Protein AF-A0A1E7N1Q6-F1 (afdb_monomer)

Organism: Kitasatospora aureofaciens (NCBI:txid1894)

Radius of gyration: 31.59 Å; Cα contacts (8 Å, |Δi|>4): 251; chains: 1; bounding box: 63×51×92 Å

Nearest PDB structures (foldseek):
  5xxu-assembly1_Z  TM=5.213E-01  e=8.642E-01  Toxoplasma gondii
  1tnt-assembly1_A  TM=4.757E-01  e=2.063E+00  Muvirus mu
  1r22-assembly1_B  TM=3.515E-01  e=3.684E+00  Synechococcus elongatus PCC 7942 = FACHB-805

Secondary structure (DSSP, 8-state):
-B-TTPPEEEHHHHHHHTT--HHHHHHH-GGGGS-TTS--SS-TT-SS-EEEHHHHHHHHHHHHHTTS--------------BPP--TTPPP-BPTT----TT-EE-HHHHHHHS-GGGPPPHHHHHHHSS---S--SS--PPP-GGG-BTTB--EEHHHHHHHHHHS--TTTSS----S----SS----PPPHHHHHHHHHHHHHHHH-TT--HHHHHHHTT-S-HHHHHHHHHHHHHHHHHGGGS--

Foldseek 3Di:
DAAPPFDKAWLCNLCVLLVHHSVVCVVVVCVVVDDPLFDFLDDPPDPTGITGPVLSNVRSVQVVCVVPPDDDPDRDHDDNDQWDDDDPPDQIAGDPPDDGDQFGKAFLRRLQNLPPPVLRDPNVVSVVQPDDDDPDDPRHAQDFPPVPCHVVTTIDGSNSSVVRSVPDPRPVNPPPPPPPPPCPPDNPPPDDDPLLVVLLVVVVVVCVVPVPDDLVNSCVSSVHPDSVSVVVSVVVVVVVVVVVVVPDD

Structure (mmCIF, N/CA/C/O backbone):
data_AF-A0A1E7N1Q6-F1
#
_entry.id   AF-A0A1E7N1Q6-F1
#
loop_
_atom_site.group_PDB
_atom_site.id
_atom_site.type_symbol
_atom_site.label_atom_id
_atom_site.label_alt_id
_atom_site.label_comp_id
_atom_site.label_asym_id
_atom_site.label_entity_id
_atom_site.label_seq_id
_atom_site.pdbx_PDB_ins_code
_atom_site.Cartn_x
_atom_site.Cartn_y
_atom_site.Cartn_z
_atom_site.occupancy
_atom_site.B_iso_or_equiv
_atom_site.auth_seq_id
_atom_site.auth_comp_id
_atom_site.auth_asym_id
_atom_site.auth_atom_id
_atom_site.pdbx_PDB_model_num
ATOM 1 N N . MET A 1 1 ? -0.466 -3.500 8.231 1.00 72.38 1 MET A N 1
ATOM 2 C CA . MET A 1 1 ? -0.964 -4.844 7.908 1.00 72.38 1 MET A CA 1
ATOM 3 C C . MET A 1 1 ? -2.288 -4.968 8.592 1.00 72.38 1 MET A C 1
ATOM 5 O O . MET A 1 1 ? -2.357 -4.698 9.786 1.00 72.38 1 MET A O 1
ATOM 9 N N . ILE A 1 2 ? -3.320 -5.375 7.866 1.00 73.69 2 ILE A N 1
ATOM 10 C CA . ILE A 1 2 ? -4.614 -5.711 8.451 1.00 73.69 2 ILE A CA 1
ATOM 11 C C . ILE A 1 2 ? -4.608 -7.228 8.669 1.00 73.69 2 ILE A C 1
ATOM 13 O O . ILE A 1 2 ? -4.659 -7.978 7.695 1.00 73.69 2 ILE A O 1
ATOM 17 N N . PRO A 1 3 ? -4.491 -7.709 9.915 1.00 72.69 3 PRO A N 1
ATOM 18 C CA . PRO A 1 3 ? -4.354 -9.139 10.144 1.00 72.69 3 PRO A CA 1
ATOM 19 C C . PRO A 1 3 ? -5.673 -9.876 9.912 1.00 72.69 3 PRO A C 1
ATOM 21 O O . PRO A 1 3 ? -6.751 -9.300 10.104 1.00 72.69 3 PRO A O 1
ATOM 24 N N . ALA A 1 4 ? -5.577 -11.158 9.573 1.00 68.75 4 ALA A N 1
ATOM 25 C CA . ALA A 1 4 ? -6.706 -12.024 9.273 1.00 68.75 4 ALA A CA 1
ATOM 26 C C . ALA A 1 4 ? -7.814 -11.951 10.341 1.00 68.75 4 ALA A C 1
ATOM 28 O O . ALA A 1 4 ? -7.563 -11.842 11.547 1.00 68.75 4 ALA A O 1
ATOM 29 N N . GLY A 1 5 ? -9.064 -11.997 9.874 1.00 67.56 5 GLY A N 1
ATOM 30 C CA . GLY A 1 5 ? -10.253 -11.944 10.726 1.00 67.56 5 GLY A CA 1
ATOM 31 C C . GLY A 1 5 ? -10.592 -10.559 11.283 1.00 67.56 5 GLY A C 1
ATOM 32 O O . GLY A 1 5 ? -11.569 -10.442 12.014 1.00 67.56 5 GLY A O 1
ATOM 33 N N . ARG A 1 6 ? -9.834 -9.503 10.950 1.00 74.38 6 ARG A N 1
ATOM 34 C CA . ARG A 1 6 ? -10.231 -8.126 11.272 1.00 74.38 6 ARG A CA 1
ATOM 35 C C . ARG A 1 6 ? -10.914 -7.445 10.109 1.00 74.38 6 ARG A C 1
ATOM 37 O O . ARG A 1 6 ? -10.521 -7.603 8.957 1.00 74.38 6 ARG A O 1
ATOM 44 N N . ILE A 1 7 ? -11.909 -6.635 10.450 1.00 77.31 7 ILE A N 1
ATOM 45 C CA . ILE A 1 7 ? -12.633 -5.815 9.490 1.00 77.31 7 ILE A CA 1
ATOM 46 C C . ILE A 1 7 ? -12.015 -4.413 9.519 1.00 77.31 7 ILE A C 1
ATOM 48 O O . ILE A 1 7 ? -12.065 -3.756 10.562 1.00 77.31 7 ILE A O 1
ATOM 52 N N . PRO A 1 8 ? -11.421 -3.942 8.415 1.00 82.25 8 PRO A N 1
ATOM 53 C CA . PRO A 1 8 ? -10.885 -2.594 8.340 1.00 82.25 8 PRO A CA 1
ATOM 54 C C . PRO A 1 8 ? -11.999 -1.550 8.203 1.00 82.25 8 PRO A C 1
ATOM 56 O O . PRO A 1 8 ? -1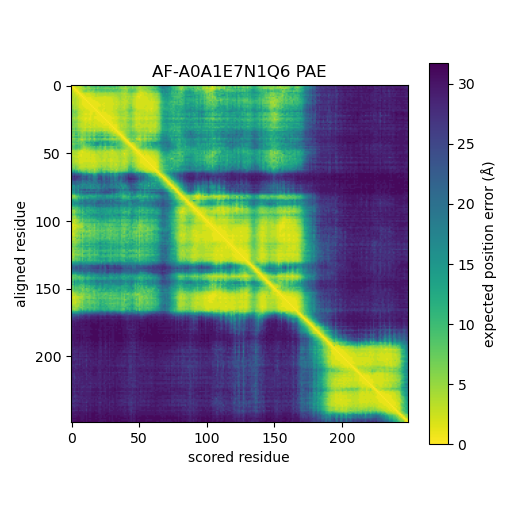3.028 -1.786 7.571 1.00 82.25 8 PRO A O 1
ATOM 59 N N . ALA A 1 9 ? -11.775 -0.368 8.770 1.00 83.19 9 ALA A N 1
ATOM 60 C CA . ALA A 1 9 ? -12.639 0.801 8.642 1.00 83.19 9 ALA A CA 1
ATOM 61 C C . ALA A 1 9 ? -11.808 2.019 8.223 1.00 83.19 9 ALA A C 1
ATOM 63 O O . ALA A 1 9 ? -10.808 2.328 8.866 1.00 83.19 9 ALA A O 1
ATOM 64 N N . ASP A 1 10 ? -12.208 2.721 7.164 1.00 84.94 10 ASP A N 1
ATOM 65 C CA . ASP A 1 10 ? -11.585 3.977 6.733 1.00 84.94 10 ASP A CA 1
ATOM 66 C C . ASP A 1 10 ? -12.193 5.204 7.445 1.00 84.94 10 ASP A C 1
ATOM 68 O O . ASP A 1 10 ? -13.118 5.091 8.252 1.00 84.94 10 ASP A O 1
ATOM 72 N N . ASP A 1 11 ? -11.702 6.408 7.124 1.00 85.56 11 ASP A N 1
ATOM 73 C CA . ASP A 1 11 ? -12.255 7.675 7.634 1.00 85.56 11 ASP A CA 1
ATOM 74 C C . ASP A 1 11 ? -13.763 7.829 7.335 1.00 85.56 11 ASP A C 1
ATOM 76 O O . ASP A 1 11 ? -14.470 8.487 8.099 1.00 85.56 11 ASP A O 1
ATOM 80 N N . LYS A 1 12 ? -14.273 7.255 6.234 1.00 84.94 12 LYS A N 1
ATOM 81 C CA . LYS A 1 12 ? -15.699 7.326 5.882 1.00 84.94 12 LYS A CA 1
ATOM 82 C C . LYS A 1 12 ? -16.523 6.450 6.820 1.00 84.94 12 LYS A C 1
ATOM 84 O O . LYS A 1 12 ? -17.472 6.941 7.427 1.00 84.94 12 LYS A O 1
ATOM 89 N N . ARG A 1 13 ? -16.134 5.187 6.984 1.00 84.88 13 ARG A N 1
ATOM 90 C CA . ARG A 1 13 ? -16.794 4.244 7.888 1.00 84.88 13 ARG A CA 1
ATOM 91 C C . ARG A 1 13 ? -16.679 4.691 9.342 1.00 84.88 13 ARG A C 1
ATOM 93 O O . ARG A 1 13 ? -17.622 4.531 10.109 1.00 84.88 13 ARG A O 1
ATOM 100 N N . ALA A 1 14 ? -15.560 5.314 9.705 1.00 85.81 14 ALA A N 1
ATOM 101 C CA . ALA A 1 14 ? -15.406 5.964 10.995 1.00 85.81 14 ALA A CA 1
ATOM 102 C C . ALA A 1 14 ? -16.391 7.124 11.163 1.00 85.81 14 ALA A C 1
ATOM 104 O O . ALA A 1 14 ? -17.125 7.151 12.145 1.00 85.81 14 ALA A O 1
ATOM 105 N N . ALA A 1 15 ? -16.473 8.041 10.196 1.00 85.31 15 ALA A N 1
ATOM 106 C CA . ALA A 1 15 ? -17.421 9.152 10.248 1.00 85.31 15 ALA A CA 1
ATOM 107 C C . ALA A 1 15 ? -18.870 8.670 10.443 1.00 85.31 15 ALA A C 1
ATOM 109 O O . ALA A 1 15 ? -19.571 9.209 11.298 1.00 85.31 15 ALA A O 1
ATOM 110 N N . GLU A 1 16 ? -19.275 7.609 9.735 1.00 87.31 16 GLU A N 1
ATOM 111 C CA . GLU A 1 16 ? -20.585 6.964 9.896 1.00 87.31 16 GLU A CA 1
ATOM 112 C C . GLU A 1 16 ? -20.823 6.474 11.333 1.00 87.31 16 GLU A C 1
ATOM 114 O O . GLU A 1 16 ? -21.880 6.747 11.899 1.00 87.31 16 GLU A O 1
ATOM 119 N N . LEU A 1 17 ? -19.840 5.815 11.960 1.00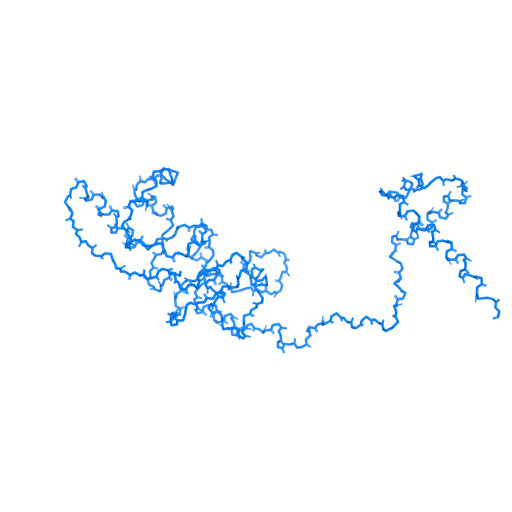 87.44 17 LEU A N 1
ATOM 120 C CA . LEU A 1 17 ? -19.957 5.342 13.347 1.00 87.44 17 LEU A CA 1
ATOM 121 C C . LEU A 1 17 ? -20.060 6.482 14.367 1.00 87.44 17 LEU A C 1
ATOM 123 O O . LEU A 1 17 ? -20.756 6.343 15.368 1.00 87.44 17 LEU A O 1
ATOM 127 N N . PHE A 1 18 ? -19.395 7.610 14.115 1.00 82.00 18 PHE A N 1
ATOM 128 C CA . PHE A 1 18 ? -19.504 8.808 14.953 1.00 82.00 18 PHE A CA 1
ATOM 129 C C . PHE A 1 18 ? -20.761 9.645 14.650 1.00 82.00 18 PHE A C 1
ATOM 131 O O . PHE A 1 18 ? -20.956 10.685 15.278 1.00 82.00 18 PHE A O 1
ATOM 138 N N . GLY A 1 19 ? -21.598 9.246 13.682 1.00 84.00 19 GLY A N 1
ATOM 139 C CA . GLY A 1 19 ? -22.755 10.036 13.249 1.00 84.00 19 GLY A CA 1
ATOM 140 C C . GLY A 1 19 ? -22.369 11.380 12.616 1.00 84.00 19 GLY A C 1
ATOM 141 O O . GLY A 1 19 ? -23.122 12.351 12.684 1.00 84.00 19 GLY A O 1
ATOM 142 N N . LEU A 1 20 ? -21.172 11.470 12.028 1.00 86.62 20 LEU A N 1
ATOM 143 C CA . LEU A 1 20 ? -20.625 12.681 11.422 1.00 86.62 20 LEU A CA 1
ATOM 144 C C . LEU A 1 20 ? -20.565 12.550 9.898 1.00 86.62 20 LEU A C 1
ATOM 146 O O . LEU A 1 20 ? -20.366 11.473 9.343 1.00 86.62 20 LEU A O 1
ATOM 150 N N . SER A 1 21 ? -20.638 13.682 9.197 1.00 87.62 21 SER A N 1
ATOM 151 C CA . SER A 1 21 ? -20.210 13.719 7.797 1.00 87.62 21 SER A CA 1
ATOM 152 C C . SER A 1 21 ? -18.691 13.537 7.706 1.00 87.62 21 SER A C 1
ATOM 154 O O . SER A 1 21 ? -17.959 13.948 8.609 1.00 87.62 21 SER A O 1
ATOM 156 N N . LEU A 1 22 ? -18.190 12.995 6.589 1.00 86.19 22 LEU A N 1
ATOM 157 C CA . LEU A 1 22 ? -16.745 12.818 6.370 1.00 86.19 22 LEU A CA 1
ATOM 158 C C . LEU A 1 22 ? -15.962 14.132 6.542 1.00 86.19 22 LEU A C 1
ATOM 160 O O . LEU A 1 22 ? -14.893 14.150 7.149 1.00 86.19 22 LEU A O 1
ATOM 164 N N . SER A 1 23 ? -16.507 15.243 6.038 1.00 85.75 23 SER A N 1
ATOM 165 C CA . SER A 1 23 ? -15.896 16.569 6.192 1.00 85.75 23 SER A CA 1
ATOM 166 C C . SER A 1 23 ? -15.799 16.967 7.668 1.00 85.75 23 SER A C 1
ATOM 168 O O . SER A 1 23 ? -14.725 17.322 8.150 1.00 85.75 23 SER A O 1
ATOM 170 N N . ARG A 1 24 ? -16.889 16.812 8.431 1.00 83.38 24 ARG A N 1
ATOM 171 C CA . ARG A 1 24 ? -16.910 17.146 9.860 1.00 83.38 24 ARG A CA 1
ATOM 172 C C . ARG A 1 24 ? -16.002 16.236 10.679 1.00 83.38 24 ARG A C 1
ATOM 174 O O . ARG A 1 24 ? -15.291 16.737 11.543 1.00 83.38 24 ARG A O 1
ATOM 181 N N . TYR A 1 25 ? -15.976 14.938 10.383 1.00 85.06 25 TYR A N 1
ATOM 182 C CA . TYR A 1 25 ? -15.040 13.992 10.989 1.00 85.06 25 TYR A CA 1
ATOM 183 C C . TYR A 1 25 ? -13.594 14.463 10.787 1.00 85.06 25 TYR A C 1
ATOM 185 O O . TYR A 1 25 ? -12.834 14.569 11.750 1.00 85.06 25 TYR A O 1
ATOM 193 N N . ARG A 1 26 ? -13.239 14.863 9.557 1.00 86.44 26 ARG A N 1
ATOM 194 C CA . ARG A 1 26 ? -11.900 15.369 9.229 1.00 86.44 26 ARG A CA 1
ATOM 195 C C . ARG A 1 26 ? -11.537 16.688 9.917 1.00 86.44 26 ARG A C 1
ATOM 197 O O . ARG A 1 26 ? -10.368 16.894 10.240 1.00 86.44 26 ARG A O 1
ATOM 204 N N . THR A 1 27 ? -12.516 17.558 10.141 1.00 87.19 27 THR A N 1
ATOM 205 C CA . THR A 1 27 ? -12.329 18.857 10.807 1.00 87.19 27 THR A CA 1
ATOM 206 C C . THR A 1 27 ? -12.240 18.730 12.326 1.00 87.19 27 THR A C 1
ATOM 208 O O . THR A 1 27 ? -11.386 19.359 12.940 1.00 87.19 27 THR A O 1
ATOM 211 N N . VAL A 1 28 ? -13.101 17.913 12.941 1.00 83.38 28 VAL A N 1
ATOM 212 C CA . VAL A 1 28 ? -13.163 17.727 14.405 1.00 83.38 28 VAL A CA 1
ATOM 213 C C . VAL A 1 28 ? -12.038 16.824 14.908 1.00 83.38 28 VAL A C 1
ATOM 215 O O . VAL A 1 28 ? -11.608 16.950 16.052 1.00 83.38 28 VAL A O 1
ATOM 218 N N . GLN A 1 29 ? -11.522 15.944 14.048 1.00 86.00 29 GLN A N 1
ATOM 219 C CA . GLN A 1 29 ? -10.369 15.091 14.336 1.00 86.00 29 GLN A CA 1
ATOM 220 C C . GLN A 1 29 ? -10.536 14.236 15.602 1.00 86.00 29 GLN A C 1
ATOM 222 O O . GLN A 1 29 ? -9.634 14.220 16.444 1.00 86.00 29 GLN A O 1
ATOM 227 N N . PRO A 1 30 ? -11.658 13.504 15.764 1.00 80.00 30 PRO A N 1
ATOM 228 C CA . PRO A 1 30 ? -11.934 12.744 16.986 1.00 80.00 30 PRO A CA 1
ATOM 229 C C . PRO A 1 30 ? -10.841 11.713 17.295 1.00 80.00 30 PRO A C 1
ATOM 231 O O . PRO A 1 30 ? -10.535 11.479 18.460 1.00 80.00 30 PRO A O 1
ATOM 234 N N . TRP A 1 31 ? -10.172 11.187 16.264 1.00 83.25 31 TRP A N 1
ATOM 235 C CA . TRP A 1 31 ? -9.049 10.259 16.402 1.00 83.25 31 TRP A CA 1
ATOM 236 C C . TRP A 1 31 ? -7.866 10.815 17.208 1.00 83.25 31 TRP A C 1
ATOM 238 O O . TRP A 1 31 ? -7.081 10.040 17.738 1.00 83.25 31 TRP A O 1
ATOM 248 N N . LYS A 1 32 ? -7.719 12.142 17.342 1.00 82.94 32 LYS A N 1
ATOM 249 C CA . LYS A 1 32 ? -6.689 12.740 18.212 1.00 82.94 32 LYS A CA 1
ATOM 250 C C . LYS A 1 32 ? -6.923 12.454 19.696 1.00 82.94 32 LYS A C 1
ATOM 252 O O . LYS A 1 32 ? -5.994 12.593 20.482 1.00 82.94 32 LYS A O 1
ATOM 257 N N . LYS A 1 33 ? -8.152 12.093 20.069 1.00 80.19 33 LYS A N 1
ATOM 258 C CA . LYS A 1 33 ? -8.543 11.731 21.435 1.00 80.19 33 LYS A CA 1
ATOM 259 C C . LYS A 1 33 ? -8.521 10.223 21.670 1.00 80.19 33 LYS A C 1
ATOM 261 O O . LYS A 1 33 ? -8.841 9.786 22.769 1.00 80.19 33 LYS A O 1
ATOM 266 N N . PHE A 1 34 ? -8.209 9.422 20.649 1.00 78.94 34 PHE A N 1
ATOM 267 C CA . PHE A 1 34 ? -8.200 7.977 20.816 1.00 78.94 34 PHE A CA 1
ATOM 268 C C . PHE A 1 34 ? -7.077 7.568 21.769 1.00 78.94 34 PHE A C 1
ATOM 270 O O . PHE A 1 34 ? -5.971 8.113 21.683 1.00 78.94 34 PHE A O 1
ATOM 277 N N . PRO A 1 35 ? -7.341 6.618 22.678 1.00 70.44 35 PRO A N 1
ATOM 278 C CA . PRO A 1 35 ? -6.306 6.091 23.539 1.00 70.44 35 PRO A CA 1
ATOM 279 C C . PRO A 1 35 ? -5.239 5.389 22.682 1.00 70.44 35 PRO A C 1
ATOM 281 O O . PRO A 1 35 ? -5.557 4.863 21.610 1.00 70.44 35 PRO A O 1
ATOM 284 N N . PRO A 1 36 ? -3.981 5.312 23.155 1.00 66.19 36 PRO A N 1
ATOM 285 C CA . PRO A 1 36 ? -2.874 4.689 22.420 1.00 66.19 36 PRO A CA 1
ATOM 286 C C . PRO A 1 36 ? -3.100 3.225 22.008 1.00 66.19 36 PRO A C 1
ATOM 288 O O . PRO A 1 36 ? -2.342 2.685 21.203 1.00 66.19 36 PRO A O 1
ATOM 291 N N . SER A 1 37 ? -4.107 2.570 22.585 1.00 63.66 37 SER A N 1
ATOM 292 C CA . SER A 1 37 ? -4.530 1.205 22.287 1.00 63.66 37 SER A CA 1
ATOM 293 C C . SER A 1 37 ? -5.374 1.079 21.011 1.00 63.66 37 SER A C 1
ATOM 295 O O . SER A 1 37 ? -5.359 0.007 20.412 1.00 63.66 37 SER A O 1
ATOM 297 N N . VAL A 1 38 ? -6.034 2.148 20.538 1.00 67.19 38 VAL A N 1
ATOM 298 C CA . VAL A 1 38 ? -6.636 2.192 19.190 1.00 67.19 38 VAL A CA 1
ATOM 299 C C . VAL A 1 38 ? -5.564 2.654 18.207 1.00 67.19 38 VAL A C 1
ATOM 301 O O . VAL A 1 38 ? -5.438 3.841 17.898 1.00 67.19 38 VAL A O 1
ATOM 304 N N . LYS A 1 39 ? -4.741 1.718 17.733 1.00 65.81 39 LYS A N 1
ATOM 305 C CA . LYS A 1 39 ? -3.719 2.016 16.721 1.00 65.81 39 LYS A CA 1
ATOM 306 C C . LYS A 1 39 ? -4.280 1.846 15.311 1.00 65.81 39 LYS A C 1
ATOM 308 O O . LYS A 1 39 ? -5.147 1.009 15.065 1.00 65.81 39 LYS A O 1
ATOM 313 N N . TYR A 1 40 ? -3.763 2.637 14.373 1.00 72.19 40 TYR A N 1
ATOM 314 C CA . TYR A 1 40 ? -4.049 2.449 12.953 1.00 72.19 40 TYR A CA 1
ATOM 315 C C . TYR A 1 40 ? -3.559 1.065 12.500 1.00 72.19 40 TYR A C 1
ATOM 317 O O . TYR A 1 40 ? -2.482 0.628 12.898 1.00 72.19 40 TYR A O 1
ATOM 325 N N . LEU A 1 41 ? -4.336 0.388 11.653 1.00 68.62 41 LEU A N 1
ATOM 326 C CA . LEU A 1 41 ? -3.959 -0.889 11.032 1.00 68.6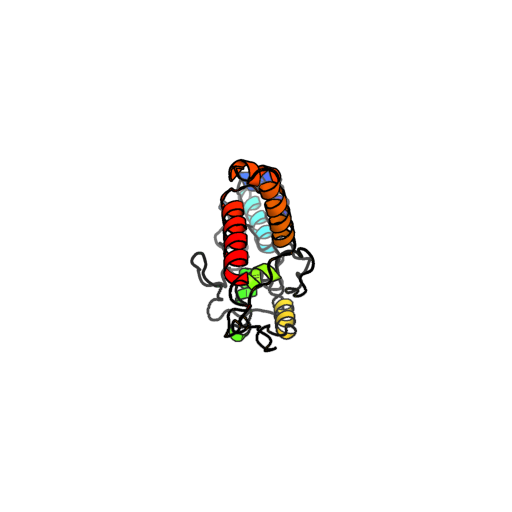2 41 LEU A CA 1
ATOM 327 C C . LEU A 1 41 ? -2.934 -0.726 9.897 1.00 68.62 41 LEU A C 1
ATOM 329 O O . LEU A 1 41 ? -2.374 -1.708 9.408 1.00 68.62 41 LEU A O 1
ATOM 333 N N . GLN A 1 42 ? -2.696 0.506 9.452 1.00 65.88 42 GLN A N 1
ATOM 334 C CA . GLN A 1 42 ? -1.718 0.830 8.419 1.00 65.88 42 GLN A CA 1
ATOM 335 C C . GLN A 1 42 ? -0.422 1.403 8.999 1.00 65.88 42 GLN A C 1
ATOM 337 O O . GLN A 1 42 ? -0.413 2.004 10.074 1.00 65.88 42 GLN A O 1
ATOM 342 N N . SER A 1 43 ? 0.658 1.258 8.225 1.00 60.12 43 SER A N 1
ATOM 343 C CA . SER A 1 43 ? 1.948 1.903 8.481 1.00 60.12 43 SER A CA 1
ATOM 344 C C . SER A 1 43 ? 1.808 3.434 8.597 1.00 60.12 43 SER A C 1
ATOM 346 O O . SER A 1 43 ? 1.010 4.024 7.861 1.00 60.12 43 SER A O 1
ATOM 348 N N . PRO A 1 44 ? 2.629 4.116 9.425 1.00 58.16 44 PRO A N 1
ATOM 349 C CA . PRO A 1 44 ? 2.655 5.581 9.511 1.00 58.16 44 PRO A CA 1
ATOM 350 C C . PRO A 1 44 ? 2.897 6.301 8.173 1.00 58.16 44 PRO A C 1
ATOM 352 O O . PRO A 1 44 ? 2.553 7.472 8.034 1.00 58.16 44 PRO A O 1
ATOM 355 N N . ALA A 1 45 ? 3.487 5.617 7.186 1.00 52.81 45 ALA A N 1
ATOM 356 C CA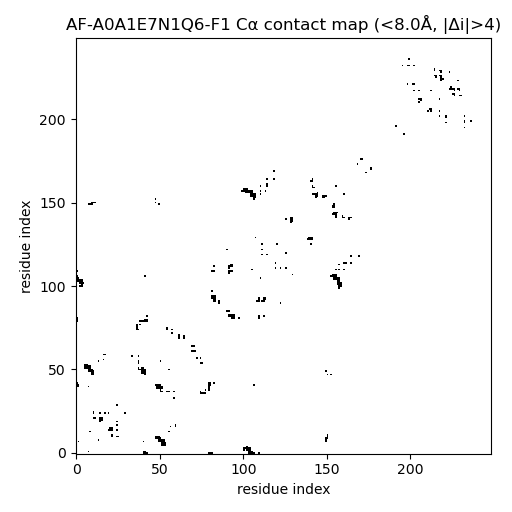 . ALA A 1 45 ? 3.742 6.156 5.850 1.00 52.81 45 ALA A CA 1
ATOM 357 C C . ALA A 1 45 ? 2.515 6.114 4.913 1.00 52.81 45 ALA A C 1
ATOM 359 O O . ALA A 1 45 ? 2.574 6.625 3.788 1.00 52.81 45 ALA A O 1
ATOM 360 N N . ALA A 1 46 ? 1.409 5.490 5.331 1.00 62.88 46 ALA A N 1
ATOM 361 C CA . ALA A 1 46 ? 0.192 5.414 4.536 1.00 62.88 46 ALA A CA 1
ATOM 362 C C . ALA A 1 46 ? -0.518 6.778 4.466 1.00 62.88 46 ALA A C 1
ATOM 364 O O . ALA A 1 46 ? -0.637 7.505 5.449 1.00 62.88 46 ALA A O 1
ATOM 365 N N . LYS A 1 47 ? -1.029 7.132 3.279 1.00 64.88 47 LYS A N 1
ATOM 366 C CA . LYS A 1 47 ? -1.780 8.387 3.057 1.00 64.88 47 LYS A CA 1
ATOM 367 C C . LYS A 1 47 ? -3.182 8.376 3.674 1.00 64.88 47 LYS A C 1
ATOM 369 O O . LYS A 1 47 ? -3.840 9.413 3.715 1.00 64.88 47 LYS A O 1
ATOM 374 N N . VAL A 1 48 ? -3.652 7.204 4.080 1.00 70.38 48 VAL A N 1
ATOM 375 C CA . VAL A 1 48 ? -5.014 6.949 4.537 1.00 70.38 48 VAL A CA 1
ATOM 376 C C . VAL A 1 48 ? -4.941 6.424 5.966 1.00 70.38 48 VAL A C 1
ATOM 378 O O . VAL A 1 48 ? -3.943 5.831 6.366 1.00 70.38 48 VAL A O 1
ATOM 381 N N . ARG A 1 49 ? -5.980 6.693 6.758 1.00 78.88 49 ARG A N 1
ATOM 382 C CA . ARG A 1 49 ? -6.143 6.104 8.086 1.00 78.88 49 ARG A CA 1
ATOM 383 C C . ARG A 1 49 ? -7.110 4.945 7.986 1.00 78.88 49 ARG A C 1
ATOM 385 O O . ARG A 1 49 ? -8.237 5.119 7.525 1.00 78.88 49 ARG A O 1
ATOM 392 N N . VAL A 1 50 ? -6.655 3.788 8.440 1.00 79.75 50 VAL A N 1
ATOM 393 C CA . VAL A 1 50 ? -7.478 2.589 8.547 1.00 79.75 50 VAL A CA 1
ATOM 394 C C . VAL A 1 50 ? -7.429 2.092 9.978 1.00 79.75 50 VAL A C 1
ATOM 396 O O . VAL A 1 50 ? -6.359 1.984 10.576 1.00 79.75 50 VAL A O 1
ATOM 399 N N . TYR A 1 51 ? -8.605 1.828 10.521 1.00 81.75 51 TYR A N 1
ATOM 400 C CA . TYR A 1 51 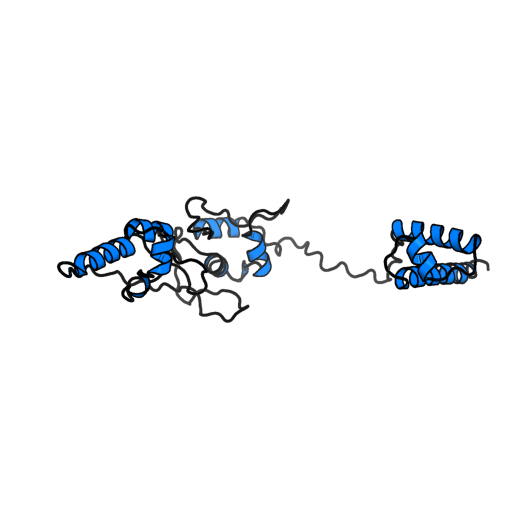? -8.853 1.387 11.883 1.00 81.75 51 TYR A CA 1
ATOM 401 C C . TYR A 1 51 ? -9.349 -0.056 11.873 1.00 81.75 51 TYR A C 1
ATOM 403 O O . TYR A 1 51 ? -9.902 -0.523 10.878 1.00 81.75 51 TYR A O 1
ATOM 411 N N . ASP A 1 52 ? -9.210 -0.747 12.998 1.00 80.81 52 ASP A N 1
ATOM 412 C CA . ASP A 1 52 ? -9.982 -1.960 13.252 1.00 80.81 52 ASP A CA 1
ATOM 413 C C . ASP A 1 52 ? -11.423 -1.564 13.594 1.00 80.81 52 ASP A C 1
ATOM 415 O O . ASP A 1 52 ? -11.650 -0.763 14.504 1.00 80.81 52 ASP A O 1
ATOM 419 N N . LEU A 1 53 ? -12.398 -2.086 12.847 1.00 81.56 53 LEU A N 1
ATOM 420 C CA . LEU A 1 53 ? -13.805 -1.727 13.004 1.00 81.56 53 LEU A CA 1
ATOM 421 C C . LEU A 1 53 ? -14.341 -2.070 14.400 1.00 81.56 53 LEU A C 1
ATOM 423 O O . LEU A 1 53 ? -15.159 -1.322 14.933 1.00 81.56 53 LEU A O 1
ATOM 427 N N . GLU A 1 54 ? -13.917 -3.186 14.992 1.00 80.31 54 GLU A N 1
ATOM 428 C CA . GLU A 1 54 ? -14.382 -3.600 16.318 1.00 80.31 54 GLU A CA 1
ATOM 429 C C . GLU A 1 54 ? -13.817 -2.678 17.395 1.00 80.31 54 GLU A C 1
ATOM 431 O O . GLU A 1 54 ? -14.567 -2.193 18.243 1.00 80.31 54 GLU A O 1
ATOM 436 N N . GLN A 1 55 ? -12.523 -2.354 17.318 1.00 78.12 55 GLN A N 1
ATOM 437 C CA . GLN A 1 55 ? -11.922 -1.385 18.237 1.00 78.12 55 GLN A CA 1
ATOM 438 C C . GLN A 1 55 ? -12.532 0.002 18.086 1.00 78.12 55 GLN A C 1
ATOM 440 O O . GLN A 1 55 ? -12.768 0.685 19.079 1.00 78.12 55 GLN A O 1
ATOM 445 N N . LEU A 1 56 ? -12.823 0.411 16.853 1.00 82.56 56 LEU A N 1
ATOM 446 C CA . LEU A 1 56 ? -13.446 1.694 16.585 1.00 82.56 56 LEU A CA 1
ATOM 447 C C . LEU A 1 56 ? -14.865 1.759 17.161 1.00 82.56 56 LEU A C 1
ATOM 449 O O . LEU A 1 56 ? -15.223 2.768 17.759 1.00 82.56 56 LEU A O 1
ATOM 453 N N . LYS A 1 57 ? -15.651 0.680 17.056 1.00 83.00 57 LYS A N 1
ATOM 454 C CA . LYS A 1 57 ? -16.970 0.579 17.704 1.00 83.00 57 LYS A CA 1
ATOM 455 C C . LYS A 1 57 ? -16.863 0.672 19.223 1.00 83.00 57 LYS A C 1
ATOM 457 O O . LYS A 1 57 ? -17.613 1.434 19.822 1.00 83.00 57 LYS A O 1
ATOM 462 N N . ILE A 1 58 ? -15.923 -0.052 19.836 1.00 80.50 58 ILE A N 1
ATOM 463 C CA . ILE A 1 58 ? -15.671 0.033 21.284 1.00 80.50 58 ILE A CA 1
ATOM 464 C C . ILE A 1 58 ? -15.284 1.463 21.669 1.00 80.50 58 ILE A C 1
ATOM 466 O O . ILE A 1 58 ? -15.794 1.990 22.648 1.00 80.50 58 ILE A O 1
ATOM 470 N N . GLN A 1 59 ? -14.441 2.127 20.877 1.00 80.94 59 GLN A N 1
ATOM 471 C CA . GLN A 1 59 ? -14.025 3.499 21.145 1.00 80.94 59 GLN A CA 1
ATOM 472 C C . G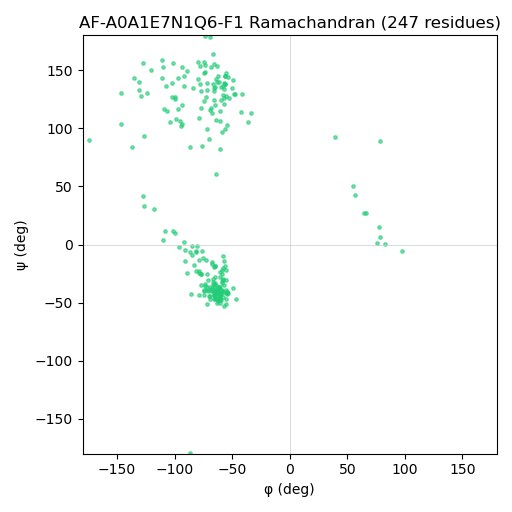LN A 1 59 ? -15.172 4.502 21.010 1.00 80.94 59 GLN A C 1
ATOM 474 O O . GLN A 1 59 ? -15.278 5.416 21.822 1.00 80.94 59 GLN A O 1
ATOM 479 N N . VAL A 1 60 ? -16.036 4.336 20.008 1.00 80.44 60 VAL A N 1
ATOM 480 C CA . VAL A 1 60 ? -17.252 5.143 19.851 1.00 80.44 60 VAL A CA 1
ATOM 481 C C . VAL A 1 60 ? -18.158 4.961 21.063 1.00 80.44 60 VAL A C 1
ATOM 483 O O . VAL A 1 60 ? -18.584 5.957 21.638 1.00 80.44 60 VAL A O 1
ATOM 486 N N . ILE A 1 61 ? -18.377 3.714 21.497 1.00 78.50 61 ILE A N 1
ATOM 487 C CA . ILE A 1 61 ? -19.133 3.410 22.717 1.00 78.50 61 ILE A CA 1
ATOM 488 C C . ILE A 1 61 ? -18.481 4.106 23.912 1.00 78.50 61 ILE A C 1
ATOM 490 O O . ILE A 1 61 ? -19.149 4.884 24.573 1.00 78.50 61 ILE A O 1
ATOM 494 N N . ASN A 1 62 ? -17.178 3.930 24.139 1.00 75.00 62 ASN A N 1
ATOM 495 C CA . ASN A 1 62 ? -16.464 4.538 25.264 1.00 75.00 62 ASN A CA 1
ATOM 496 C C . ASN A 1 62 ? -16.542 6.074 25.256 1.00 75.00 62 ASN A C 1
ATOM 498 O O . ASN A 1 62 ? -16.708 6.673 26.310 1.00 75.00 62 ASN A O 1
ATOM 502 N N . MET A 1 63 ? -16.464 6.722 24.089 1.00 72.56 63 MET A N 1
ATOM 503 C CA . MET A 1 63 ? -16.573 8.183 23.975 1.00 72.56 63 MET A CA 1
ATOM 504 C C . MET A 1 63 ? -18.005 8.693 24.163 1.00 72.56 63 MET A C 1
ATOM 506 O O . MET A 1 63 ? -18.186 9.775 24.710 1.00 72.56 63 MET A O 1
ATOM 510 N N . MET A 1 64 ? -19.016 7.931 23.737 1.00 68.94 64 MET A N 1
ATOM 511 C CA . MET A 1 64 ? -20.425 8.225 24.034 1.00 68.94 64 MET A CA 1
ATOM 512 C C . MET A 1 64 ? -20.748 7.978 25.515 1.00 68.94 64 MET A C 1
ATOM 514 O O . MET A 1 64 ? -21.579 8.657 26.105 1.00 68.94 64 MET A O 1
ATOM 518 N N . VAL A 1 65 ? -20.049 7.027 26.127 1.00 62.62 65 VAL A N 1
ATOM 519 C CA . VAL A 1 65 ? -20.153 6.640 27.534 1.00 62.62 65 VAL A CA 1
ATOM 520 C C . VAL A 1 65 ? -19.322 7.553 28.453 1.00 62.62 65 VAL A C 1
ATOM 522 O O . VAL A 1 65 ? -19.606 7.649 29.639 1.00 62.62 65 VAL A O 1
ATOM 525 N N . GLU A 1 66 ? -18.351 8.324 27.962 1.00 52.59 66 GLU A N 1
ATOM 526 C CA . GLU A 1 66 ? -17.751 9.411 28.756 1.00 52.59 66 GLU A CA 1
ATOM 527 C C . GLU A 1 66 ? -18.742 10.564 29.035 1.00 52.59 66 GLU A C 1
ATOM 529 O O . GLU A 1 66 ? -18.539 11.299 30.001 1.00 52.59 66 GLU A O 1
ATOM 534 N N . GLU A 1 67 ? -19.862 10.664 28.301 1.00 50.69 67 GLU A N 1
ATOM 535 C CA . GLU A 1 67 ? -21.027 11.481 28.701 1.00 50.69 67 GLU A CA 1
ATOM 536 C C . GLU A 1 67 ? -21.942 10.767 29.730 1.00 50.69 67 GLU A C 1
ATOM 538 O O . GLU A 1 67 ? -22.840 11.387 30.297 1.00 50.69 67 GLU A O 1
ATOM 543 N N . GLY A 1 68 ? -21.681 9.494 30.058 1.00 43.41 68 GLY A N 1
ATOM 544 C CA . GLY A 1 68 ? -22.409 8.711 31.060 1.00 43.41 68 GLY A CA 1
ATOM 545 C C . GLY A 1 68 ? -21.812 7.316 31.324 1.00 43.41 68 GLY A C 1
ATOM 546 O O . GLY A 1 68 ? -22.234 6.345 30.709 1.00 43.41 68 GLY A O 1
ATOM 547 N N . ALA A 1 69 ? -20.890 7.230 32.295 1.00 40.66 69 ALA A N 1
ATOM 548 C CA . ALA A 1 69 ? -20.365 6.021 32.967 1.00 40.66 69 ALA A CA 1
ATOM 549 C C . ALA A 1 69 ? -19.305 5.133 32.265 1.00 40.66 69 ALA A C 1
ATOM 551 O O . ALA A 1 69 ? -19.619 4.082 31.726 1.00 40.66 69 ALA A O 1
ATOM 552 N N . LYS A 1 70 ? -18.013 5.453 32.459 1.00 40.09 70 LYS A N 1
ATOM 553 C CA . LYS A 1 70 ? -16.829 4.622 32.128 1.00 40.09 70 LYS A CA 1
ATOM 554 C C . LYS A 1 70 ? -17.041 3.108 32.349 1.00 40.09 70 LYS A C 1
ATOM 556 O O . LYS A 1 70 ? -16.977 2.631 33.480 1.00 40.09 70 LYS A O 1
ATOM 561 N N . GLN A 1 71 ? -17.199 2.350 31.266 1.00 42.31 71 GLN A N 1
ATOM 562 C CA . GLN A 1 71 ? -16.976 0.903 31.249 1.00 42.31 71 GLN A CA 1
ATOM 563 C C . GLN A 1 71 ? -15.678 0.622 30.491 1.00 42.31 71 GLN A C 1
ATOM 565 O O . GLN A 1 71 ? -15.560 0.893 29.299 1.00 42.31 71 GLN A O 1
ATOM 570 N N . GLU A 1 72 ? -14.681 0.102 31.206 1.00 41.44 72 GLU A N 1
ATOM 571 C CA . GLU A 1 72 ? -13.387 -0.284 30.648 1.00 41.44 72 GLU A CA 1
ATOM 572 C C . GLU A 1 72 ? -13.523 -1.609 29.889 1.00 41.44 72 GLU A C 1
ATOM 574 O O . GLU A 1 72 ? -13.262 -2.684 30.421 1.00 41.44 72 GLU A O 1
ATOM 579 N N . ASN A 1 73 ? -13.940 -1.543 28.624 1.00 46.44 73 ASN A N 1
ATOM 580 C CA . ASN A 1 73 ? -13.701 -2.649 27.701 1.00 46.44 73 ASN A CA 1
ATOM 581 C C . ASN A 1 73 ? -12.230 -2.601 27.249 1.00 46.44 73 ASN A C 1
ATOM 583 O O . ASN A 1 73 ? -11.824 -1.610 26.629 1.00 46.44 73 ASN A O 1
ATOM 587 N N . PRO A 1 74 ? -11.409 -3.630 27.538 1.00 39.62 74 PRO A N 1
ATOM 588 C CA . PRO A 1 74 ? -9.994 -3.606 27.205 1.00 39.62 74 PRO A CA 1
ATOM 589 C C . PRO A 1 74 ? -9.800 -3.661 25.687 1.00 39.62 74 PRO A C 1
ATOM 591 O O . PRO A 1 74 ? -10.153 -4.628 25.011 1.00 39.62 74 PRO A O 1
ATOM 594 N N . LEU A 1 75 ? -9.203 -2.602 25.147 1.00 45.78 75 LEU A N 1
ATOM 595 C CA . LEU A 1 75 ? -8.739 -2.544 23.768 1.00 45.78 75 LEU A CA 1
ATOM 596 C C . LEU A 1 75 ? -7.540 -3.489 23.615 1.00 45.78 75 LEU A C 1
ATOM 598 O O . LEU A 1 75 ? -6.501 -3.293 24.245 1.00 45.78 75 LEU A O 1
ATOM 602 N N . LEU A 1 76 ? -7.695 -4.534 22.799 1.00 40.12 76 LEU A N 1
ATOM 603 C CA . LEU A 1 76 ? -6.643 -5.525 22.555 1.00 40.12 76 LEU A CA 1
ATOM 604 C C . LEU A 1 76 ? -5.368 -4.853 21.994 1.00 40.12 76 LEU A C 1
ATOM 606 O O . LEU A 1 76 ? -5.457 -4.132 20.997 1.00 40.12 76 LEU A O 1
ATOM 610 N N . PRO A 1 77 ? -4.176 -5.088 22.569 1.00 36.47 77 PRO A N 1
ATOM 611 C CA . PRO A 1 77 ? -2.937 -4.538 22.034 1.00 36.47 77 PRO A CA 1
ATOM 612 C C . PRO A 1 77 ? -2.551 -5.239 20.724 1.00 36.47 77 PRO A C 1
ATOM 614 O O . PRO A 1 77 ? -2.530 -6.466 20.637 1.00 36.47 77 PRO A O 1
ATOM 617 N N . ARG A 1 78 ? -2.203 -4.453 19.699 1.00 44.22 78 ARG A N 1
ATOM 618 C CA . ARG A 1 78 ? -1.503 -4.932 18.499 1.00 44.22 78 ARG A CA 1
ATOM 619 C C . ARG A 1 78 ? -0.311 -4.043 18.195 1.00 44.22 78 ARG A C 1
ATOM 621 O O . ARG A 1 78 ? -0.406 -2.819 18.304 1.00 44.22 78 ARG A O 1
ATOM 628 N N . ASP A 1 79 ? 0.791 -4.671 17.797 1.00 50.09 79 ASP A N 1
ATOM 629 C CA . ASP A 1 79 ? 1.920 -3.980 17.186 1.00 50.09 79 ASP A CA 1
ATOM 630 C C . ASP A 1 79 ? 1.584 -3.696 15.714 1.00 50.09 79 ASP A C 1
ATOM 632 O O . ASP A 1 79 ? 1.491 -4.624 14.913 1.00 50.09 79 ASP A O 1
ATOM 636 N N . PRO A 1 80 ? 1.342 -2.428 15.345 1.00 53.62 80 PRO A N 1
ATOM 637 C CA . PRO A 1 80 ? 0.775 -2.054 14.049 1.00 53.62 80 PRO A CA 1
ATOM 638 C C . PRO A 1 80 ? 1.834 -1.936 12.948 1.00 53.62 80 PRO A C 1
ATOM 640 O O . PRO A 1 80 ? 1.515 -1.619 11.807 1.00 53.62 80 PRO A O 1
ATOM 643 N N . GLU A 1 81 ? 3.106 -2.148 13.276 1.00 61.94 81 GLU A N 1
ATOM 644 C CA . GLU A 1 81 ? 4.208 -1.831 12.385 1.00 61.94 81 GLU A CA 1
ATOM 645 C C . GLU A 1 81 ? 5.084 -3.064 12.210 1.00 61.94 81 GLU A C 1
ATOM 647 O O . GLU A 1 81 ? 5.981 -3.333 13.007 1.00 61.94 81 GLU A O 1
ATOM 652 N N . ILE A 1 82 ? 4.787 -3.830 11.164 1.00 67.50 82 ILE A N 1
ATOM 653 C CA . ILE A 1 82 ? 5.570 -5.007 10.773 1.00 67.50 82 ILE A CA 1
ATOM 654 C C . ILE A 1 82 ? 6.767 -4.645 9.893 1.00 67.50 82 ILE A C 1
ATOM 656 O O . ILE A 1 82 ? 7.600 -5.502 9.627 1.00 67.50 82 ILE A O 1
ATOM 660 N N . LEU A 1 83 ? 6.863 -3.395 9.434 1.00 66.56 83 LEU A N 1
ATOM 661 C CA . LEU A 1 83 ? 7.975 -2.899 8.628 1.00 66.56 83 LEU A CA 1
ATOM 662 C C . LEU A 1 83 ? 9.063 -2.296 9.514 1.00 66.56 83 LEU A C 1
ATOM 664 O O . LEU A 1 83 ? 8.774 -1.660 10.526 1.00 66.56 83 LEU A O 1
ATOM 668 N N . LEU A 1 84 ? 10.321 -2.456 9.114 1.00 71.12 84 LEU A N 1
ATOM 669 C CA . LEU A 1 84 ? 11.413 -1.678 9.690 1.00 71.12 84 LEU A CA 1
ATOM 670 C C . LEU A 1 84 ? 11.222 -0.184 9.356 1.00 71.12 84 LEU A C 1
ATOM 672 O O . LEU A 1 84 ? 10.773 0.128 8.244 1.00 71.12 84 LEU A O 1
ATOM 676 N N . PRO A 1 85 ? 11.554 0.736 10.285 1.00 59.66 85 PRO A N 1
ATOM 677 C CA . PRO A 1 85 ? 11.521 2.169 10.014 1.00 59.66 85 PRO A CA 1
ATOM 678 C C . PRO A 1 85 ? 12.467 2.488 8.851 1.00 59.66 85 PRO A C 1
ATOM 680 O O . PRO A 1 85 ? 13.645 2.143 8.895 1.00 59.66 85 PRO A O 1
ATOM 683 N N . GLN A 1 86 ? 11.938 3.122 7.804 1.00 61.81 86 GLN A N 1
ATOM 684 C CA . GLN A 1 86 ? 12.653 3.379 6.550 1.00 61.81 86 GLN A CA 1
ATOM 685 C C . GLN A 1 86 ? 12.947 4.863 6.364 1.00 61.81 86 GLN A C 1
ATOM 687 O O . GLN A 1 86 ? 12.103 5.717 6.654 1.00 61.81 86 GLN A O 1
ATOM 692 N N . LYS A 1 87 ? 14.118 5.175 5.800 1.00 58.28 87 LYS A N 1
ATOM 693 C CA . LYS A 1 87 ? 14.381 6.498 5.221 1.00 58.28 87 LYS A CA 1
ATOM 694 C C . LYS A 1 87 ? 13.753 6.599 3.830 1.00 58.28 87 LYS A C 1
ATOM 696 O O . LYS A 1 87 ? 13.507 5.602 3.151 1.00 58.28 87 LYS A O 1
ATOM 701 N N . ALA A 1 88 ? 13.490 7.826 3.384 1.00 53.41 88 ALA A N 1
ATOM 702 C CA . ALA A 1 88 ? 12.928 8.071 2.059 1.00 53.41 88 ALA A CA 1
ATOM 703 C C . ALA A 1 88 ? 13.828 7.472 0.959 1.00 53.41 88 ALA A C 1
ATOM 705 O O . ALA A 1 88 ? 14.989 7.852 0.835 1.00 53.41 88 ALA A O 1
ATOM 706 N N . GLY A 1 89 ? 13.276 6.555 0.158 1.00 57.53 89 GLY A N 1
ATOM 707 C CA . GLY A 1 89 ? 13.980 5.892 -0.947 1.00 57.53 89 GLY A CA 1
ATOM 708 C C . GLY A 1 89 ? 14.556 4.510 -0.623 1.00 57.53 89 GLY A C 1
ATOM 709 O O . GLY A 1 89 ? 15.039 3.845 -1.537 1.00 57.53 89 GLY A O 1
ATOM 710 N N . GLU A 1 90 ? 14.481 4.054 0.628 1.00 71.56 90 GLU A N 1
ATOM 711 C CA . GLU A 1 90 ? 14.911 2.705 1.004 1.00 71.56 90 GLU A CA 1
ATOM 712 C C . GLU A 1 90 ? 13.881 1.636 0.620 1.00 71.56 90 GLU A C 1
ATOM 714 O O . GLU A 1 90 ? 12.682 1.890 0.480 1.00 71.56 90 GLU A O 1
ATOM 719 N N . VAL A 1 91 ? 14.386 0.420 0.413 1.00 74.38 91 VAL A N 1
ATOM 720 C CA . VAL A 1 91 ? 13.584 -0.742 0.038 1.00 74.38 91 VAL A CA 1
ATOM 721 C C . VAL A 1 91 ? 12.842 -1.271 1.271 1.00 74.38 91 VAL A C 1
ATOM 723 O O . VAL A 1 91 ? 13.483 -1.495 2.300 1.00 74.38 91 VAL A O 1
ATOM 726 N N . PRO A 1 92 ? 11.527 -1.536 1.184 1.00 80.12 92 PRO A N 1
ATOM 727 C CA . PRO A 1 92 ? 10.774 -2.018 2.329 1.00 80.12 92 PRO A CA 1
ATOM 728 C C . PRO A 1 92 ? 11.201 -3.396 2.822 1.00 80.12 92 PRO A C 1
ATOM 730 O O . PRO A 1 92 ? 11.361 -4.323 2.028 1.00 80.12 92 PRO A O 1
ATOM 733 N N . GLN A 1 93 ? 11.332 -3.537 4.144 1.00 79.69 93 GLN A N 1
ATOM 734 C CA . GLN A 1 93 ? 11.690 -4.791 4.808 1.00 79.69 93 GLN A CA 1
ATOM 735 C C . GLN A 1 93 ? 10.803 -5.055 6.027 1.00 79.69 93 GLN A C 1
ATOM 737 O O . GLN A 1 93 ? 10.454 -4.130 6.762 1.00 79.69 93 GLN A O 1
ATOM 742 N N . LEU A 1 94 ? 10.464 -6.328 6.243 1.00 80.06 94 LEU A N 1
ATOM 743 C CA . LEU A 1 94 ? 9.757 -6.786 7.436 1.00 80.06 94 LEU A CA 1
ATOM 744 C C . LEU A 1 94 ? 10.695 -6.800 8.649 1.00 80.06 94 LEU A C 1
ATOM 746 O O . LEU A 1 94 ? 11.889 -7.071 8.523 1.00 80.06 94 LEU A O 1
ATOM 750 N N . LYS A 1 95 ? 10.143 -6.549 9.837 1.00 79.62 95 LYS A N 1
ATOM 751 C CA . LYS A 1 95 ? 10.840 -6.752 11.107 1.00 79.62 95 LYS A CA 1
ATOM 752 C C . LYS A 1 95 ? 11.184 -8.242 11.279 1.00 79.62 95 LYS A C 1
ATOM 754 O O . LYS A 1 95 ? 10.391 -9.102 10.883 1.00 79.62 95 LYS A O 1
ATOM 759 N N . PRO A 1 96 ? 12.329 -8.571 11.901 1.00 75.19 96 PRO A N 1
ATOM 760 C CA . PRO A 1 96 ? 12.651 -9.950 12.252 1.00 75.19 96 PRO A CA 1
ATOM 761 C C . PRO A 1 96 ? 11.548 -10.574 13.121 1.00 75.19 96 PRO A C 1
ATOM 763 O O . PRO A 1 96 ? 11.037 -9.923 14.030 1.00 75.19 96 PRO A O 1
ATOM 766 N N . GLY A 1 97 ? 11.187 -11.831 12.851 1.00 73.38 97 GLY A N 1
ATOM 767 C CA . GLY A 1 97 ? 10.195 -12.579 13.639 1.00 73.38 97 GLY A CA 1
ATOM 768 C C . GLY A 1 97 ? 8.725 -12.326 13.281 1.00 73.38 97 GLY A C 1
ATOM 769 O O . GLY A 1 97 ? 7.846 -12.944 13.881 1.00 73.38 97 GLY A O 1
ATOM 770 N N . VAL A 1 98 ? 8.428 -11.468 12.297 1.00 77.25 98 VAL A N 1
ATOM 771 C CA . VAL A 1 98 ? 7.058 -11.307 11.783 1.00 77.25 98 VAL A CA 1
ATOM 772 C C . VAL A 1 98 ? 6.607 -12.601 11.107 1.00 77.25 98 VAL A C 1
ATOM 774 O O . VAL A 1 98 ? 7.247 -13.080 10.174 1.00 77.25 98 VAL A O 1
ATOM 777 N N . THR A 1 99 ? 5.481 -13.146 11.565 1.00 78.31 99 THR A N 1
ATOM 778 C CA . THR A 1 99 ? 4.824 -14.304 10.947 1.00 78.31 99 THR A CA 1
ATOM 779 C C . THR A 1 99 ? 3.535 -13.837 10.282 1.00 78.31 99 THR A C 1
ATOM 781 O O . THR A 1 99 ? 2.639 -13.354 10.972 1.00 78.31 99 THR A O 1
ATOM 784 N N . LEU A 1 100 ? 3.458 -13.964 8.955 1.00 82.75 100 LEU A N 1
ATOM 785 C CA . LEU A 1 100 ? 2.279 -13.610 8.161 1.00 82.75 100 LEU A CA 1
ATOM 786 C C . LEU A 1 100 ? 1.363 -14.825 7.990 1.00 82.75 100 LEU A C 1
ATOM 788 O O . LEU A 1 100 ? 1.829 -15.929 7.705 1.00 82.75 100 LEU A O 1
ATOM 792 N N . GLN A 1 101 ? 0.061 -14.615 8.145 1.00 83.06 101 GLN A N 1
ATOM 793 C CA . GLN A 1 101 ? -0.978 -15.606 7.883 1.00 83.06 101 GLN A CA 1
ATOM 794 C C . GLN A 1 101 ? -1.520 -15.459 6.461 1.00 83.06 101 GLN A C 1
ATOM 796 O O . GLN A 1 101 ? -1.538 -14.368 5.901 1.00 83.06 101 GLN A O 1
ATOM 801 N N . GLU A 1 102 ? -2.027 -16.552 5.885 1.00 82.75 102 GLU A N 1
ATOM 802 C CA . GLU A 1 102 ? -2.548 -16.595 4.506 1.00 82.75 102 GLU A CA 1
ATOM 803 C C . GLU A 1 102 ? -3.544 -15.472 4.179 1.00 82.75 102 GLU A C 1
ATOM 805 O O . GLU A 1 102 ? -3.537 -14.927 3.075 1.00 82.75 102 GLU A O 1
ATOM 810 N N . ASN A 1 103 ? -4.384 -15.114 5.150 1.00 81.38 103 ASN A N 1
ATOM 811 C CA . ASN A 1 103 ? -5.458 -14.141 4.989 1.00 81.38 103 ASN A CA 1
ATOM 812 C C . ASN A 1 103 ? -5.110 -12.743 5.517 1.00 81.38 103 ASN A C 1
ATOM 814 O O . ASN A 1 103 ? -6.007 -11.903 5.598 1.00 81.38 103 ASN A O 1
ATOM 818 N N . ASP A 1 104 ? -3.850 -12.489 5.874 1.00 82.69 104 ASP A N 1
ATOM 819 C CA . ASP A 1 104 ? -3.401 -11.141 6.214 1.00 82.69 104 ASP A CA 1
ATOM 820 C C . ASP A 1 104 ? -3.463 -10.251 4.974 1.00 82.69 104 ASP A C 1
ATOM 822 O O . ASP A 1 104 ? -2.992 -10.622 3.899 1.00 82.69 104 ASP A O 1
ATOM 826 N N . LEU A 1 105 ? -4.045 -9.066 5.134 1.00 81.75 105 LEU A N 1
ATOM 827 C CA . LEU A 1 105 ? -4.138 -8.044 4.103 1.00 81.75 105 LEU A CA 1
ATOM 828 C C . LEU A 1 105 ? -2.957 -7.083 4.244 1.00 81.75 105 LEU A C 1
ATOM 830 O O . LEU A 1 105 ? -2.772 -6.416 5.269 1.00 81.75 105 LEU A O 1
ATOM 834 N N . LEU A 1 106 ? -2.161 -7.016 3.186 1.00 82.75 106 LEU A N 1
ATOM 835 C CA . LEU A 1 106 ? -0.914 -6.270 3.119 1.00 82.75 106 LEU A CA 1
ATOM 836 C C . LEU A 1 106 ? -1.096 -5.036 2.241 1.00 82.75 106 LEU A C 1
ATOM 838 O O . LEU A 1 106 ? -1.688 -5.119 1.162 1.00 82.75 106 LEU A O 1
ATOM 842 N N . ASP A 1 107 ? -0.574 -3.895 2.691 1.00 82.62 107 ASP A N 1
ATOM 843 C CA . ASP A 1 107 ? -0.472 -2.714 1.834 1.00 82.62 107 ASP A CA 1
ATOM 844 C C . ASP A 1 107 ? 0.646 -2.871 0.783 1.00 82.62 107 ASP A C 1
ATOM 846 O O . ASP A 1 107 ? 1.363 -3.870 0.736 1.00 82.62 107 ASP A O 1
ATOM 850 N N . ARG A 1 108 ? 0.837 -1.864 -0.077 1.00 83.50 108 ARG A N 1
ATOM 851 C CA . ARG A 1 108 ? 1.840 -1.920 -1.156 1.00 83.50 108 ARG A CA 1
ATOM 852 C C . ARG A 1 108 ? 3.284 -2.139 -0.689 1.00 83.50 108 ARG A C 1
ATOM 854 O O . ARG A 1 108 ? 4.087 -2.664 -1.456 1.00 83.50 108 ARG A O 1
ATOM 861 N N . TYR A 1 109 ? 3.647 -1.651 0.494 1.00 83.56 109 TYR A N 1
ATOM 862 C CA . TYR A 1 109 ? 5.002 -1.741 1.035 1.00 83.56 109 TYR A CA 1
ATOM 863 C C . TYR A 1 109 ? 5.187 -3.078 1.747 1.00 83.56 109 TYR A C 1
ATOM 865 O O . TYR A 1 109 ? 6.198 -3.751 1.560 1.00 83.56 109 TYR A O 1
ATOM 873 N N . GLU A 1 110 ? 4.178 -3.483 2.512 1.00 85.25 110 GLU A N 1
ATOM 874 C CA . GLU A 1 110 ? 4.127 -4.756 3.225 1.00 85.25 110 GLU A CA 1
ATOM 875 C C . GLU A 1 110 ? 4.094 -5.938 2.265 1.00 85.25 110 GLU A C 1
ATOM 877 O O . GLU A 1 110 ? 4.847 -6.889 2.449 1.00 85.25 110 GLU A O 1
ATOM 882 N N . ALA A 1 111 ? 3.300 -5.850 1.197 1.00 87.44 111 ALA A N 1
ATOM 883 C CA . ALA A 1 111 ? 3.228 -6.873 0.164 1.00 87.44 111 ALA A CA 1
ATOM 884 C C . ALA A 1 111 ? 4.590 -7.072 -0.513 1.00 87.44 111 ALA A C 1
ATOM 886 O O . ALA A 1 111 ? 5.048 -8.196 -0.676 1.00 87.44 111 ALA A O 1
ATOM 887 N N . TYR A 1 112 ? 5.306 -5.995 -0.833 1.00 89.00 112 TYR A N 1
ATOM 888 C CA . TYR A 1 112 ? 6.657 -6.125 -1.373 1.00 89.00 112 TYR A CA 1
ATOM 889 C C . TYR A 1 112 ? 7.630 -6.771 -0.383 1.00 89.00 112 TYR A C 1
ATOM 891 O O . TYR A 1 112 ? 8.381 -7.677 -0.745 1.00 89.00 112 TYR A O 1
ATOM 899 N N . ALA A 1 113 ? 7.610 -6.312 0.870 1.00 87.19 113 ALA A N 1
ATOM 900 C CA . ALA A 1 113 ? 8.487 -6.826 1.912 1.00 87.19 113 ALA A CA 1
ATOM 901 C C . ALA A 1 113 ? 8.193 -8.303 2.244 1.00 87.19 113 ALA A C 1
ATOM 903 O O . ALA A 1 113 ? 9.103 -9.034 2.634 1.00 87.19 113 ALA A O 1
ATOM 904 N N . ALA A 1 114 ? 6.953 -8.753 2.049 1.00 88.88 114 ALA A N 1
ATOM 905 C CA . ALA A 1 114 ? 6.529 -10.133 2.255 1.00 88.88 114 ALA A CA 1
ATOM 906 C C . ALA A 1 114 ? 7.052 -11.108 1.189 1.00 88.88 114 ALA A C 1
ATOM 908 O O . ALA A 1 114 ? 7.203 -12.292 1.481 1.00 88.88 114 ALA A O 1
ATOM 909 N N . ILE A 1 115 ? 7.365 -10.643 -0.026 1.00 88.31 115 ILE A N 1
ATOM 910 C CA . ILE A 1 115 ? 7.985 -11.490 -1.058 1.00 88.31 115 ILE A CA 1
ATOM 911 C C . ILE A 1 115 ? 9.394 -11.898 -0.583 1.00 88.31 115 ILE A C 1
ATOM 913 O O . ILE A 1 115 ? 10.133 -11.028 -0.112 1.00 88.31 115 ILE A O 1
ATOM 917 N N . PRO A 1 116 ? 9.814 -13.173 -0.706 1.00 87.25 116 PRO A N 1
ATOM 918 C CA . PRO A 1 116 ? 11.178 -13.588 -0.377 1.00 87.25 116 PRO A CA 1
ATOM 919 C C . PRO A 1 116 ? 12.220 -12.785 -1.156 1.00 87.25 116 PRO A C 1
ATOM 921 O O . PRO A 1 116 ? 12.057 -12.573 -2.352 1.00 87.25 116 PRO A O 1
ATOM 924 N N . GLU A 1 117 ? 13.314 -12.370 -0.513 1.00 84.06 117 GLU A N 1
ATOM 925 C CA . GLU A 1 117 ? 14.301 -11.457 -1.116 1.00 84.06 117 GLU A CA 1
ATOM 926 C C . GLU A 1 117 ? 14.848 -11.944 -2.466 1.00 84.06 117 GLU A C 1
ATOM 928 O O . GLU A 1 117 ? 14.919 -11.165 -3.413 1.00 84.06 117 GLU A O 1
ATOM 933 N N . LYS A 1 118 ? 15.122 -13.250 -2.584 1.00 82.12 118 LYS A N 1
ATOM 934 C CA . LYS A 1 118 ? 15.557 -13.909 -3.828 1.00 82.12 118 LYS A CA 1
ATOM 935 C C . LYS A 1 118 ? 14.562 -13.776 -4.993 1.00 82.12 118 LYS A C 1
ATOM 937 O O . LYS A 1 118 ? 14.961 -13.837 -6.150 1.00 82.12 118 LYS A O 1
ATOM 942 N N . ASP A 1 119 ? 13.283 -13.586 -4.675 1.00 84.12 119 ASP A N 1
ATOM 943 C CA . ASP A 1 119 ? 12.172 -13.504 -5.619 1.00 84.12 119 ASP A CA 1
ATOM 944 C C . ASP A 1 119 ? 11.609 -12.075 -5.696 1.00 84.12 119 ASP A C 1
ATOM 946 O O . ASP A 1 119 ? 10.611 -11.838 -6.380 1.00 84.12 119 ASP A O 1
ATOM 950 N N . ARG A 1 120 ? 12.200 -11.087 -5.011 1.00 85.25 120 ARG A N 1
ATOM 951 C CA . ARG A 1 120 ? 11.704 -9.708 -5.065 1.00 85.25 120 ARG A CA 1
ATOM 952 C C . ARG A 1 120 ? 12.034 -9.084 -6.424 1.00 85.25 120 ARG A C 1
ATOM 954 O O . ARG A 1 120 ? 13.196 -9.067 -6.826 1.00 85.25 120 ARG A O 1
ATOM 961 N N . PRO A 1 121 ? 11.044 -8.530 -7.147 1.00 84.25 121 PRO A N 1
ATOM 962 C CA . PRO A 1 121 ? 11.344 -7.658 -8.275 1.00 84.25 121 PRO A CA 1
ATOM 963 C C . PRO A 1 121 ? 12.006 -6.373 -7.760 1.00 84.25 121 PRO A C 1
ATOM 965 O O . PRO A 1 121 ? 11.894 -6.037 -6.585 1.00 84.25 121 PRO A O 1
ATOM 968 N N . ALA A 1 122 ? 12.640 -5.596 -8.640 1.00 84.88 122 ALA A N 1
ATOM 969 C CA . ALA A 1 122 ? 13.074 -4.252 -8.266 1.00 84.88 122 ALA A CA 1
ATOM 970 C C . ALA A 1 122 ? 11.880 -3.412 -7.768 1.00 84.88 122 ALA A C 1
ATOM 972 O O . ALA A 1 122 ? 10.776 -3.517 -8.309 1.00 84.88 122 ALA A O 1
ATOM 973 N N . TRP A 1 123 ? 12.101 -2.538 -6.781 1.00 83.50 123 TRP A N 1
ATOM 974 C CA . TRP A 1 123 ? 11.039 -1.709 -6.192 1.00 83.50 123 TRP A CA 1
ATOM 975 C C . TRP A 1 123 ? 10.281 -0.866 -7.237 1.00 83.50 123 TRP A C 1
ATOM 977 O O . TRP A 1 123 ? 9.057 -0.773 -7.201 1.00 83.50 123 TRP A O 1
ATOM 987 N N . SER A 1 124 ? 10.978 -0.313 -8.234 1.00 79.88 124 SER A N 1
ATOM 988 C CA . SER A 1 124 ? 10.354 0.414 -9.351 1.00 79.88 124 SER A CA 1
ATOM 989 C C . SER A 1 124 ? 9.467 -0.481 -10.226 1.00 79.88 124 SER A C 1
ATOM 991 O O . SER A 1 124 ? 8.379 -0.069 -10.634 1.00 79.88 124 SER A O 1
ATOM 993 N N . THR A 1 125 ? 9.898 -1.717 -10.481 1.00 83.81 125 THR A N 1
ATOM 994 C CA . THR A 1 125 ? 9.115 -2.727 -11.203 1.00 83.81 125 THR A CA 1
ATOM 995 C C . THR A 1 125 ? 7.877 -3.121 -10.410 1.00 83.81 125 THR A C 1
ATOM 997 O O . THR A 1 125 ? 6.791 -3.177 -10.979 1.00 83.81 125 THR A O 1
ATOM 1000 N N . TRP A 1 126 ? 8.007 -3.324 -9.096 1.00 86.25 126 TRP A N 1
ATOM 1001 C CA . TRP A 1 126 ? 6.872 -3.581 -8.212 1.00 86.25 126 TRP A CA 1
ATOM 1002 C C . TRP A 1 126 ? 5.820 -2.477 -8.302 1.00 86.25 126 TRP A C 1
ATOM 1004 O O . TRP A 1 126 ? 4.661 -2.767 -8.588 1.00 86.25 126 TRP A O 1
ATOM 1014 N N . LEU A 1 127 ? 6.228 -1.211 -8.155 1.00 83.44 127 LEU A N 1
ATOM 1015 C CA . LEU A 1 127 ? 5.320 -0.066 -8.255 1.00 83.44 127 LEU A CA 1
ATOM 1016 C C . LEU A 1 127 ? 4.584 -0.009 -9.600 1.00 83.44 127 LEU A C 1
ATOM 1018 O O . LEU A 1 127 ? 3.419 0.380 -9.636 1.00 83.44 127 LEU A O 1
ATOM 1022 N N . ARG A 1 128 ? 5.237 -0.419 -10.695 1.00 80.62 128 ARG A N 1
ATOM 1023 C CA . ARG A 1 128 ? 4.607 -0.511 -12.019 1.00 80.62 128 ARG A CA 1
ATOM 1024 C C . ARG A 1 128 ? 3.604 -1.663 -12.110 1.00 80.62 128 ARG A C 1
ATOM 1026 O O . ARG A 1 128 ? 2.557 -1.484 -12.718 1.00 80.62 128 ARG A O 1
ATOM 1033 N N . LEU A 1 129 ? 3.915 -2.816 -11.520 1.00 82.25 129 LEU A N 1
ATOM 1034 C CA . LEU A 1 129 ? 3.057 -4.007 -11.542 1.00 82.25 129 LEU A CA 1
ATOM 1035 C C . LEU A 1 129 ? 1.742 -3.801 -10.783 1.00 82.25 129 LEU A C 1
ATOM 1037 O O . LEU A 1 129 ? 0.709 -4.308 -11.209 1.00 82.25 129 LEU A O 1
ATOM 1041 N N . ILE A 1 130 ? 1.776 -3.057 -9.674 1.00 81.06 130 ILE A N 1
ATOM 1042 C CA . ILE A 1 130 ? 0.592 -2.785 -8.843 1.00 81.06 130 ILE A CA 1
ATOM 1043 C C . ILE A 1 130 ? -0.162 -1.510 -9.237 1.00 81.06 130 ILE A C 1
ATOM 1045 O O . ILE A 1 130 ? -1.205 -1.198 -8.651 1.00 81.06 130 ILE A O 1
ATOM 1049 N N . ALA A 1 131 ? 0.361 -0.739 -10.192 1.00 74.81 131 ALA A N 1
ATOM 1050 C CA . ALA A 1 131 ? -0.344 0.412 -10.732 1.00 74.81 131 ALA A CA 1
ATOM 1051 C C . ALA A 1 131 ? -1.605 -0.048 -11.493 1.00 74.81 131 ALA A C 1
ATOM 1053 O O . ALA A 1 131 ? -1.662 -1.187 -11.964 1.00 74.81 131 ALA A O 1
ATOM 1054 N N . PRO A 1 132 ? -2.629 0.813 -11.633 1.00 64.69 132 PRO A N 1
ATOM 1055 C CA . PRO A 1 132 ? -3.761 0.526 -12.506 1.00 64.69 132 PRO A CA 1
ATOM 1056 C C . PRO A 1 132 ? -3.267 0.182 -13.921 1.00 64.69 132 PRO A C 1
ATOM 1058 O O . PRO A 1 132 ? -2.285 0.786 -14.375 1.00 64.69 132 PRO A O 1
ATOM 1061 N N . PRO A 1 133 ? -3.920 -0.755 -14.631 1.00 56.84 133 PRO A N 1
ATOM 1062 C CA . PRO A 1 133 ? -3.512 -1.132 -15.975 1.00 56.84 133 PRO A CA 1
ATOM 1063 C C . PRO A 1 133 ? -3.590 0.091 -16.894 1.00 56.84 133 PRO A C 1
ATOM 1065 O O . PRO A 1 133 ? -4.662 0.548 -17.278 1.00 56.84 133 PRO A O 1
ATOM 1068 N N . SER A 1 134 ? -2.429 0.640 -17.243 1.00 48.06 134 SER A N 1
ATOM 1069 C CA . SER A 1 134 ? -2.297 1.645 -18.293 1.00 48.06 134 SER A CA 1
ATOM 1070 C C . SER A 1 134 ? -1.835 0.927 -19.556 1.00 48.06 134 SER A C 1
ATOM 1072 O O . SER A 1 134 ? -0.718 0.426 -19.611 1.00 48.06 134 SER A O 1
ATOM 1074 N N . GLY A 1 135 ? -2.745 0.809 -20.528 1.00 43.25 135 GLY A N 1
ATOM 1075 C CA . GLY A 1 135 ? -2.487 0.409 -21.917 1.00 43.25 135 GLY A CA 1
ATOM 1076 C C . GLY A 1 135 ? -1.454 -0.706 -22.145 1.00 43.25 135 GLY A C 1
ATOM 1077 O O . GLY A 1 135 ? -0.277 -0.427 -22.354 1.00 43.25 135 GLY A O 1
ATOM 1078 N N . GLY A 1 136 ? -1.908 -1.962 -22.211 1.00 43.75 136 GLY A N 1
ATOM 1079 C CA . GLY A 1 136 ? -1.184 -3.041 -22.904 1.00 43.75 136 GLY A CA 1
ATOM 1080 C C . GLY A 1 136 ? 0.020 -3.665 -22.188 1.00 43.75 136 GLY A C 1
ATOM 1081 O O . GLY A 1 136 ? 0.803 -4.358 -22.834 1.00 43.75 136 GLY A O 1
ATOM 1082 N N . ALA A 1 137 ? 0.200 -3.454 -20.880 1.00 52.44 137 ALA A N 1
ATOM 1083 C CA . ALA A 1 137 ? 1.241 -4.155 -20.129 1.00 52.44 137 ALA A CA 1
ATOM 1084 C C . ALA A 1 137 ? 0.966 -5.674 -20.091 1.00 52.44 137 ALA A C 1
ATOM 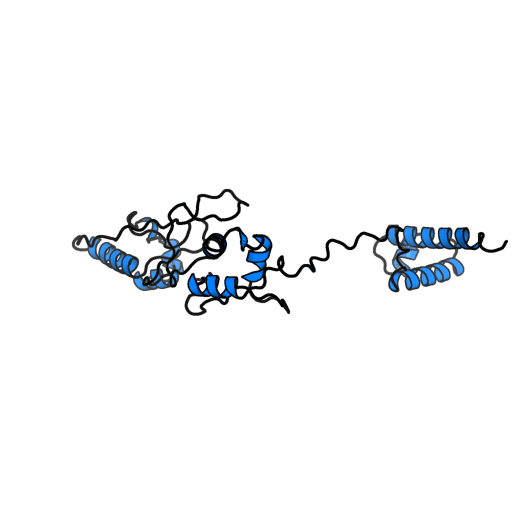1086 O O . ALA A 1 137 ? -0.054 -6.113 -19.569 1.00 52.44 137 ALA A O 1
ATOM 1087 N N . THR A 1 138 ? 1.893 -6.473 -20.623 1.00 52.75 138 THR A N 1
ATOM 1088 C CA . THR A 1 138 ? 1.819 -7.946 -20.663 1.00 52.75 138 THR A CA 1
ATOM 1089 C C . THR A 1 138 ? 2.179 -8.615 -19.336 1.00 52.75 138 THR A C 1
ATOM 1091 O O . THR A 1 138 ? 1.920 -9.802 -19.158 1.00 52.75 138 THR A O 1
ATOM 1094 N N . THR A 1 139 ? 2.774 -7.875 -18.397 1.00 59.69 139 THR A N 1
ATOM 1095 C CA . THR A 1 139 ? 3.128 -8.382 -17.067 1.00 59.69 139 THR A CA 1
ATOM 1096 C C . THR A 1 139 ? 2.129 -7.853 -16.045 1.00 59.69 139 THR A C 1
ATOM 1098 O O . THR A 1 139 ? 2.177 -6.677 -15.686 1.00 59.69 139 THR A O 1
ATOM 1101 N N . ALA A 1 140 ? 1.226 -8.717 -15.584 1.00 67.06 140 ALA A N 1
ATOM 1102 C CA . ALA A 1 140 ? 0.266 -8.385 -14.539 1.00 67.06 140 ALA A CA 1
ATOM 1103 C C . ALA A 1 140 ? 0.893 -8.554 -13.143 1.00 67.06 140 ALA A C 1
ATOM 1105 O O . ALA A 1 140 ? 1.576 -9.546 -12.858 1.00 67.06 140 ALA A O 1
ATOM 1106 N N . GLY A 1 141 ? 0.677 -7.566 -12.271 1.00 78.00 141 GLY A N 1
ATOM 1107 C CA . GLY A 1 141 ? 0.920 -7.707 -10.836 1.00 78.00 141 GLY A CA 1
ATOM 1108 C C . GLY A 1 141 ? -0.077 -8.666 -10.175 1.00 78.00 141 GLY A C 1
ATOM 1109 O O . GLY A 1 141 ? -0.966 -9.184 -10.853 1.00 78.00 141 GLY A O 1
ATOM 1110 N N . PRO A 1 142 ? 0.059 -8.914 -8.863 1.00 83.88 142 PRO A N 1
ATOM 1111 C CA . PRO A 1 142 ? -0.929 -9.695 -8.131 1.00 83.88 142 PRO A CA 1
ATOM 1112 C C . PRO A 1 142 ? -2.298 -9.013 -8.223 1.00 83.88 142 PRO A C 1
ATOM 1114 O O . PRO A 1 142 ? -2.401 -7.788 -8.072 1.00 83.88 142 PRO A O 1
ATOM 1117 N N . GLU A 1 143 ? -3.336 -9.808 -8.478 1.00 78.00 143 GLU A N 1
ATOM 1118 C CA . GLU A 1 143 ? -4.717 -9.331 -8.449 1.00 78.00 143 GLU A CA 1
ATOM 1119 C C . GLU A 1 143 ? -5.022 -8.753 -7.069 1.00 78.00 143 GLU A C 1
ATOM 1121 O O . GLU A 1 143 ? -4.605 -9.300 -6.045 1.00 78.00 143 GLU A O 1
ATOM 1126 N N . THR A 1 144 ? -5.700 -7.608 -7.051 1.00 71.69 144 THR A N 1
ATOM 1127 C CA . THR A 1 144 ? -6.248 -7.095 -5.802 1.00 71.69 144 THR A CA 1
ATOM 1128 C C . THR A 1 144 ? -7.531 -7.811 -5.483 1.00 71.69 144 THR A C 1
ATOM 1130 O O . THR A 1 144 ? -8.344 -8.053 -6.368 1.00 71.69 144 THR A O 1
ATOM 1133 N N . ASP A 1 145 ? -7.743 -8.067 -4.202 1.00 66.38 145 ASP A N 1
ATOM 1134 C CA . ASP A 1 145 ? -9.061 -8.430 -3.724 1.00 66.38 145 ASP A CA 1
ATOM 1135 C C . ASP A 1 145 ? -9.935 -7.160 -3.769 1.00 66.38 145 ASP A C 1
ATOM 1137 O O . ASP A 1 145 ? -9.823 -6.296 -2.899 1.00 66.38 145 ASP A O 1
ATOM 1141 N N . ASP A 1 146 ? -10.765 -7.017 -4.811 1.00 55.66 146 ASP A N 1
ATOM 1142 C CA . ASP A 1 146 ? -11.597 -5.821 -5.063 1.00 55.66 146 ASP A CA 1
ATOM 1143 C C . ASP A 1 146 ? -12.561 -5.492 -3.903 1.00 55.66 146 ASP A C 1
ATOM 1145 O O . ASP A 1 146 ? -12.989 -4.350 -3.742 1.00 55.66 146 ASP A O 1
ATOM 1149 N N . GLU A 1 147 ? -12.855 -6.470 -3.041 1.00 58.94 147 GLU A N 1
ATOM 1150 C CA . GLU A 1 147 ? -13.621 -6.291 -1.801 1.00 58.94 147 GLU A CA 1
ATOM 1151 C C . GLU A 1 147 ? -12.895 -5.400 -0.764 1.00 58.94 147 GLU A C 1
ATOM 1153 O O . GLU A 1 147 ? -13.531 -4.851 0.136 1.00 58.94 147 GLU A O 1
ATOM 1158 N N . PHE A 1 148 ? -11.577 -5.205 -0.896 1.00 62.44 148 PHE A N 1
ATOM 1159 C CA . PHE A 1 148 ? -10.736 -4.504 0.081 1.00 62.44 148 PHE A CA 1
ATOM 1160 C C . PHE A 1 148 ? -10.078 -3.232 -0.466 1.00 62.44 148 PHE A C 1
ATOM 1162 O O . PHE A 1 148 ? -9.007 -2.842 0.006 1.00 62.44 148 PHE A O 1
ATOM 1169 N N . ASP A 1 149 ? -10.715 -2.539 -1.415 1.00 63.44 149 ASP A N 1
ATOM 1170 C CA . ASP A 1 149 ? -10.349 -1.151 -1.718 1.00 63.44 149 ASP A CA 1
ATOM 1171 C C . ASP A 1 149 ? -10.774 -0.234 -0.557 1.00 63.44 149 ASP A C 1
ATOM 1173 O O . ASP A 1 149 ? -11.903 0.259 -0.469 1.00 63.44 149 ASP A O 1
ATOM 1177 N N . ILE A 1 150 ? -9.860 -0.043 0.396 1.00 65.88 150 ILE A N 1
ATOM 1178 C CA . ILE A 1 150 ? -10.112 0.751 1.598 1.00 65.88 150 ILE A CA 1
ATOM 1179 C C . ILE A 1 150 ? -9.614 2.169 1.330 1.00 65.88 150 ILE A C 1
ATOM 1181 O O . ILE A 1 150 ? -8.415 2.454 1.391 1.00 65.88 150 ILE A O 1
ATOM 1185 N N . ALA A 1 151 ? -10.558 3.067 1.041 1.00 62.66 151 ALA A N 1
ATOM 1186 C CA . ALA A 1 151 ? -10.317 4.484 0.762 1.00 62.66 151 ALA A CA 1
ATOM 1187 C C . ALA A 1 151 ? -9.328 4.747 -0.398 1.00 62.66 151 ALA A C 1
ATOM 1189 O O . ALA A 1 151 ? -8.481 5.645 -0.329 1.00 62.66 151 ALA A O 1
ATOM 1190 N N . GLY A 1 152 ? -9.462 3.989 -1.492 1.00 66.25 152 GLY A N 1
ATOM 1191 C CA . GLY A 1 152 ? -8.652 4.139 -2.707 1.00 66.25 152 GLY A CA 1
ATOM 1192 C C . GLY A 1 152 ? -7.257 3.524 -2.587 1.00 66.25 152 GLY A C 1
ATOM 1193 O O . GLY A 1 152 ? -6.408 3.735 -3.459 1.00 66.25 152 GLY A O 1
ATOM 1194 N N . ALA A 1 153 ? -6.980 2.826 -1.481 1.00 71.56 153 ALA A N 1
ATOM 1195 C CA . ALA A 1 153 ? -5.753 2.083 -1.274 1.00 71.56 153 ALA A CA 1
ATOM 1196 C C . ALA A 1 153 ? -5.998 0.600 -1.562 1.00 71.56 153 ALA A C 1
ATOM 1198 O O . ALA A 1 153 ? -6.878 -0.032 -0.984 1.00 71.56 153 ALA A O 1
ATOM 1199 N N .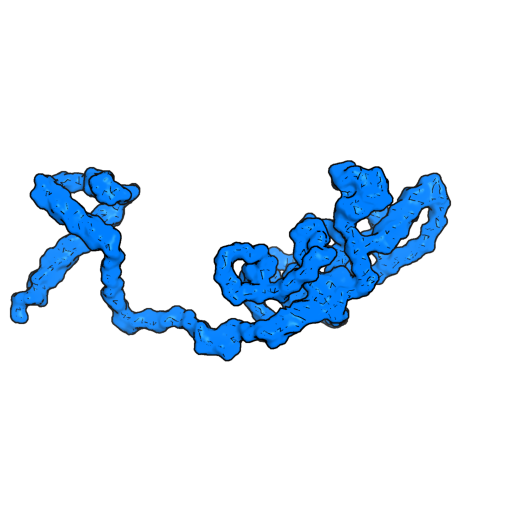 ARG A 1 154 ? -5.155 0.054 -2.436 1.00 77.25 154 ARG A N 1
ATOM 1200 C CA . ARG A 1 154 ? -5.140 -1.359 -2.812 1.00 77.25 154 ARG A CA 1
ATOM 1201 C C . ARG A 1 154 ? -4.460 -2.200 -1.732 1.00 77.25 154 ARG A C 1
ATOM 1203 O O . ARG A 1 154 ? -3.402 -1.807 -1.231 1.00 77.25 154 ARG A O 1
ATOM 1210 N N . TYR A 1 155 ? -5.048 -3.356 -1.438 1.00 81.06 155 TYR A N 1
ATOM 1211 C CA . TYR A 1 155 ? -4.512 -4.363 -0.525 1.00 81.06 155 TYR A CA 1
ATOM 1212 C C . TYR A 1 155 ? -4.476 -5.730 -1.193 1.00 81.06 155 TYR A C 1
ATOM 1214 O O . TYR A 1 155 ? -5.241 -6.005 -2.117 1.00 81.06 155 TYR A O 1
ATOM 1222 N N . TRP A 1 156 ? -3.588 -6.584 -0.692 1.00 86.75 156 TRP A N 1
ATOM 1223 C CA . TRP A 1 156 ? -3.407 -7.946 -1.180 1.00 86.75 156 TRP A CA 1
ATOM 1224 C C . TRP A 1 156 ? -3.405 -8.919 -0.015 1.00 86.75 156 TRP A C 1
ATOM 1226 O O . TRP A 1 156 ? -2.681 -8.703 0.960 1.00 86.75 156 TRP A O 1
ATOM 1236 N N . ARG A 1 157 ? -4.160 -10.015 -0.123 1.00 87.25 157 ARG A N 1
ATOM 1237 C CA . ARG A 1 157 ? -3.977 -11.147 0.790 1.00 87.25 157 ARG A CA 1
ATOM 1238 C C . ARG A 1 157 ? -2.587 -11.749 0.610 1.00 87.25 157 ARG A C 1
ATOM 1240 O O . ARG A 1 157 ? -2.117 -11.920 -0.519 1.00 87.25 157 ARG A O 1
ATOM 1247 N N . TYR A 1 158 ? -1.949 -12.127 1.714 1.00 88.44 158 TYR A N 1
ATOM 1248 C CA . TYR A 1 158 ? -0.638 -12.773 1.691 1.00 88.44 158 TYR A CA 1
ATOM 1249 C C . TYR A 1 158 ? -0.634 -14.030 0.808 1.00 88.44 158 TYR A C 1
ATOM 1251 O O . TYR A 1 158 ? 0.275 -14.206 0.000 1.00 88.44 158 TYR A O 1
ATOM 1259 N N . ARG A 1 159 ? -1.685 -14.856 0.866 1.00 88.69 159 ARG A N 1
ATOM 1260 C CA . ARG A 1 159 ? -1.835 -16.022 -0.015 1.00 88.69 159 ARG A CA 1
ATOM 1261 C C . ARG A 1 159 ? -1.882 -15.643 -1.494 1.00 88.69 159 ARG A C 1
ATOM 1263 O O . ARG A 1 159 ? -1.112 -16.196 -2.269 1.00 88.69 159 ARG A O 1
ATOM 1270 N N . THR A 1 160 ? -2.724 -14.685 -1.881 1.00 88.38 160 THR A N 1
ATOM 1271 C CA . THR A 1 160 ? -2.840 -14.222 -3.277 1.00 88.38 160 THR A CA 1
ATOM 1272 C C . THR A 1 160 ? -1.501 -13.709 -3.803 1.00 88.38 160 THR A C 1
ATOM 1274 O O . THR A 1 160 ? -1.099 -14.010 -4.927 1.00 88.38 160 THR A O 1
ATOM 1277 N N . LEU A 1 161 ? -0.765 -12.981 -2.961 1.00 89.31 161 LEU A N 1
ATOM 1278 C CA . LEU A 1 161 ? 0.576 -12.502 -3.266 1.00 89.31 161 LEU A CA 1
ATOM 1279 C C . LEU A 1 161 ? 1.578 -13.654 -3.468 1.00 89.31 161 LEU A C 1
ATOM 1281 O O . LEU A 1 161 ? 2.357 -13.617 -4.422 1.00 89.31 161 LEU A O 1
ATOM 1285 N N . MET A 1 162 ? 1.573 -14.664 -2.595 1.00 90.62 162 MET A N 1
ATOM 1286 C CA . MET A 1 162 ? 2.465 -15.824 -2.713 1.00 90.62 162 MET A CA 1
ATOM 1287 C C . MET A 1 162 ? 2.107 -16.704 -3.917 1.00 90.62 162 MET A C 1
ATOM 1289 O O . MET A 1 162 ? 3.007 -17.122 -4.645 1.00 90.62 162 MET A O 1
ATOM 1293 N N . ASP A 1 163 ? 0.817 -16.913 -4.186 1.00 88.88 163 ASP A N 1
ATOM 1294 C CA . ASP A 1 163 ? 0.319 -17.638 -5.359 1.00 88.88 163 ASP A CA 1
ATOM 1295 C C . ASP A 1 163 ? 0.737 -16.937 -6.658 1.00 88.88 163 ASP A C 1
ATOM 1297 O O . ASP A 1 163 ? 1.182 -17.584 -7.610 1.00 88.88 163 ASP A O 1
ATOM 1301 N N . TRP A 1 164 ? 0.642 -15.603 -6.697 1.00 89.31 164 TRP A N 1
ATOM 1302 C CA . TRP A 1 164 ? 1.165 -14.804 -7.804 1.00 89.31 164 TRP A CA 1
ATOM 1303 C C . TRP A 1 164 ? 2.681 -14.960 -7.937 1.00 89.31 164 TRP A C 1
ATOM 1305 O O . TRP A 1 164 ? 3.166 -15.228 -9.034 1.00 89.31 164 TRP A O 1
ATOM 1315 N N . ASN A 1 165 ? 3.436 -14.841 -6.842 1.00 88.81 165 ASN A N 1
ATOM 1316 C CA . ASN A 1 165 ? 4.895 -14.939 -6.877 1.00 88.81 165 ASN A CA 1
ATOM 1317 C C . ASN A 1 165 ? 5.376 -16.322 -7.348 1.00 88.81 165 ASN A C 1
ATOM 1319 O O . ASN A 1 165 ? 6.345 -16.398 -8.095 1.00 88.81 165 ASN A O 1
ATOM 1323 N N . ALA A 1 166 ? 4.677 -17.396 -6.970 1.00 86.94 166 ALA A N 1
ATOM 1324 C CA . ALA A 1 166 ? 4.983 -18.761 -7.396 1.00 86.94 166 ALA A CA 1
ATOM 1325 C C . ALA A 1 166 ? 4.703 -19.005 -8.891 1.00 86.94 166 ALA A C 1
ATOM 1327 O O . ALA A 1 166 ? 5.440 -19.737 -9.549 1.00 86.94 166 ALA A O 1
ATOM 1328 N N . LYS A 1 167 ? 3.644 -18.395 -9.440 1.00 83.81 167 LYS A N 1
ATOM 1329 C CA . LYS A 1 167 ? 3.282 -18.494 -10.868 1.00 83.81 167 LYS A CA 1
ATOM 1330 C C . LYS A 1 167 ? 4.084 -17.538 -11.746 1.00 83.81 167 LYS A C 1
ATOM 1332 O O . LYS A 1 167 ? 4.191 -17.742 -12.956 1.00 83.81 167 LYS A O 1
ATOM 1337 N N . ARG A 1 168 ? 4.617 -16.468 -11.157 1.00 77.75 168 ARG A N 1
ATOM 1338 C CA . ARG A 1 168 ? 5.418 -15.483 -11.867 1.00 77.75 168 ARG A CA 1
ATOM 1339 C C . ARG A 1 168 ? 6.722 -16.141 -12.285 1.00 77.75 168 ARG A C 1
ATOM 1341 O O . ARG A 1 168 ? 7.574 -16.417 -11.450 1.00 77.75 168 ARG A O 1
ATOM 1348 N N . ILE A 1 169 ? 6.917 -16.306 -13.589 1.00 64.06 169 ILE A N 1
ATOM 1349 C CA . ILE A 1 169 ? 8.246 -16.592 -14.128 1.00 64.06 169 ILE A CA 1
ATOM 1350 C C . ILE A 1 169 ? 9.119 -15.390 -13.741 1.00 64.06 169 ILE A C 1
ATOM 1352 O O . ILE A 1 169 ? 8.824 -14.269 -14.178 1.00 64.06 169 ILE A O 1
ATOM 1356 N N . PRO A 1 170 ? 10.147 -15.555 -12.886 1.00 56.56 170 PRO A N 1
ATOM 1357 C CA . PRO A 1 170 ? 11.052 -14.462 -12.586 1.00 56.56 170 PRO A CA 1
ATOM 1358 C C . PRO A 1 170 ? 11.609 -13.972 -13.920 1.00 56.56 170 PRO A C 1
ATOM 1360 O O . PRO A 1 170 ? 12.134 -14.775 -14.687 1.00 56.56 170 PRO A O 1
ATOM 1363 N N . GLN A 1 171 ? 11.532 -12.672 -14.212 1.00 52.16 171 GLN A N 1
ATOM 1364 C CA . GLN A 1 171 ? 12.132 -12.121 -15.438 1.00 52.16 171 GLN A CA 1
ATOM 1365 C C . GLN A 1 171 ? 13.649 -12.397 -15.535 1.00 52.16 171 GLN A C 1
ATOM 1367 O O . GLN A 1 171 ? 14.238 -12.202 -16.591 1.00 52.16 171 GLN A O 1
ATOM 1372 N N . HIS A 1 172 ? 14.272 -12.897 -14.461 1.00 43.59 172 HIS A N 1
ATOM 1373 C CA . HIS A 1 172 ? 15.657 -13.361 -14.425 1.00 43.59 172 HIS A CA 1
ATOM 1374 C C . HIS A 1 172 ? 15.856 -14.858 -14.744 1.00 43.59 172 HIS A C 1
ATOM 1376 O O . HIS A 1 172 ? 16.988 -15.256 -14.990 1.00 43.59 172 HIS A O 1
ATOM 1382 N N . ALA A 1 173 ? 14.806 -15.690 -14.748 1.00 37.91 173 ALA A N 1
ATOM 1383 C CA . ALA A 1 173 ? 14.919 -17.140 -14.963 1.00 37.91 173 ALA A CA 1
ATOM 1384 C C . ALA A 1 173 ? 14.837 -17.545 -16.444 1.00 37.91 173 ALA A C 1
ATOM 1386 O O . ALA A 1 173 ? 15.388 -18.567 -16.843 1.00 37.91 173 ALA A O 1
ATOM 1387 N N . THR A 1 174 ? 14.210 -16.730 -17.290 1.00 38.28 174 THR A N 1
ATOM 1388 C CA . THR A 1 174 ? 14.364 -16.846 -18.742 1.00 38.28 174 THR A CA 1
ATOM 1389 C C . THR A 1 174 ? 15.475 -15.905 -19.163 1.00 38.28 174 THR A C 1
ATOM 1391 O O . THR A 1 174 ? 15.281 -14.691 -19.205 1.00 38.28 174 THR A O 1
ATOM 1394 N N . GLY A 1 175 ? 16.648 -16.465 -19.442 1.00 37.62 175 GLY A N 1
ATOM 1395 C CA . GLY A 1 175 ? 17.831 -15.762 -19.921 1.00 37.62 175 GLY A CA 1
ATOM 1396 C C . GLY A 1 175 ? 17.658 -15.122 -21.298 1.00 37.62 175 GLY A C 1
ATOM 1397 O O . GLY A 1 175 ? 18.403 -15.454 -22.204 1.00 37.62 175 GLY A O 1
ATOM 1398 N N . HIS A 1 176 ? 16.719 -14.189 -21.450 1.00 32.44 176 HIS A N 1
ATOM 1399 C CA . HIS A 1 176 ? 16.648 -13.187 -22.517 1.00 32.44 176 HIS A CA 1
ATOM 1400 C C . HIS A 1 176 ? 16.494 -11.801 -21.880 1.00 32.44 176 HIS A C 1
ATOM 1402 O O . HIS A 1 176 ? 15.754 -10.935 -22.344 1.00 32.44 176 HIS A O 1
ATOM 1408 N N . GLY A 1 177 ? 17.244 -11.559 -20.802 1.00 35.66 177 GLY A N 1
ATOM 1409 C CA . GLY A 1 177 ? 17.782 -10.226 -20.624 1.00 35.66 177 GLY A CA 1
ATOM 1410 C C . GLY A 1 177 ? 18.618 -9.966 -21.865 1.00 35.66 177 GLY A C 1
ATOM 1411 O O . GLY A 1 177 ? 19.758 -10.414 -21.941 1.00 35.66 177 GLY A O 1
ATOM 1412 N N . HIS A 1 178 ? 18.045 -9.287 -22.856 1.00 38.91 178 HIS A N 1
ATOM 1413 C CA . HIS A 1 178 ? 18.843 -8.527 -23.794 1.00 38.91 178 HIS A CA 1
ATOM 1414 C C . HIS A 1 178 ? 19.581 -7.496 -22.938 1.00 38.91 178 HIS A C 1
ATOM 1416 O O . HIS A 1 178 ? 19.166 -6.344 -22.808 1.00 38.91 178 HIS A O 1
ATOM 1422 N N . GLY A 1 179 ? 20.690 -7.924 -22.320 1.00 40.12 179 GLY A N 1
ATOM 1423 C CA . GLY A 1 179 ? 21.816 -7.041 -22.118 1.00 40.12 179 GLY A CA 1
ATOM 1424 C C . GLY A 1 179 ? 21.941 -6.281 -23.422 1.00 40.12 179 GLY A C 1
ATOM 1425 O O . GLY A 1 179 ? 21.816 -6.893 -24.489 1.00 40.12 179 GLY A O 1
ATOM 1426 N N . ARG A 1 180 ? 22.018 -4.948 -23.318 1.00 40.66 180 ARG A N 1
ATOM 1427 C CA . ARG A 1 180 ? 22.184 -4.047 -24.458 1.00 40.66 180 ARG A CA 1
ATOM 1428 C C . ARG A 1 180 ? 23.052 -4.796 -25.469 1.00 40.66 180 ARG A C 1
ATOM 1430 O O . ARG A 1 180 ? 24.171 -5.128 -25.069 1.00 40.66 180 ARG A O 1
ATOM 1437 N N . PRO A 1 181 ? 22.520 -5.180 -26.653 1.00 46.50 181 PRO A N 1
ATOM 1438 C CA . PRO A 1 181 ? 23.273 -6.012 -27.579 1.00 46.50 181 PRO A CA 1
ATOM 1439 C C . PRO A 1 181 ? 24.633 -5.360 -27.689 1.00 46.50 181 PRO A C 1
ATOM 1441 O O . PRO A 1 181 ? 24.671 -4.124 -27.792 1.00 46.50 181 PRO A O 1
ATOM 1444 N N . ALA A 1 182 ? 25.700 -6.153 -27.511 1.00 46.59 182 ALA A N 1
ATOM 1445 C CA . ALA A 1 182 ? 27.058 -5.659 -27.661 1.00 46.59 182 ALA A CA 1
ATOM 1446 C C . ALA A 1 182 ? 27.017 -4.771 -28.897 1.00 46.59 182 ALA A C 1
ATOM 1448 O O . ALA A 1 182 ? 26.588 -5.225 -29.965 1.00 46.59 182 ALA A O 1
ATOM 1449 N N . GLY A 1 183 ? 27.232 -3.465 -28.684 1.00 45.88 183 GLY A N 1
ATOM 1450 C CA . GLY A 1 183 ? 27.155 -2.516 -29.782 1.00 45.88 183 GLY A CA 1
ATOM 1451 C C . GLY A 1 183 ? 28.034 -3.100 -30.877 1.00 45.88 183 GLY A C 1
ATOM 1452 O O . GLY A 1 183 ? 29.088 -3.634 -30.523 1.00 45.88 183 GLY A O 1
ATOM 1453 N N . PRO A 1 184 ? 27.577 -3.122 -32.139 1.00 40.91 184 PRO A N 1
ATOM 1454 C CA . PRO A 1 184 ? 28.350 -3.757 -33.193 1.00 40.91 184 PRO A CA 1
ATOM 1455 C C . PRO A 1 184 ? 29.794 -3.251 -33.077 1.00 40.91 184 PRO A C 1
ATOM 1457 O O . PRO A 1 184 ? 30.005 -2.048 -32.897 1.00 40.91 184 PRO A O 1
ATOM 1460 N N . GLU A 1 185 ? 30.764 -4.174 -33.053 1.00 49.28 185 GLU A N 1
ATOM 1461 C CA . GLU A 1 185 ? 32.187 -3.851 -32.834 1.00 49.28 185 GLU A CA 1
ATOM 1462 C C . GLU A 1 185 ? 32.691 -2.831 -33.865 1.00 49.28 185 GLU A C 1
ATOM 1464 O O . GLU A 1 185 ? 33.651 -2.102 -33.640 1.00 49.28 185 GLU A O 1
ATOM 1469 N N . THR A 1 186 ? 31.955 -2.705 -34.966 1.00 52.00 186 THR A N 1
ATOM 1470 C CA . THR A 1 186 ? 31.975 -1.566 -35.869 1.00 52.00 186 THR A CA 1
ATOM 1471 C C . THR A 1 186 ? 30.751 -0.687 -35.604 1.00 52.00 186 THR A C 1
ATOM 1473 O O . THR A 1 186 ? 29.634 -1.205 -35.667 1.00 52.00 186 THR A O 1
ATOM 1476 N N . PRO A 1 187 ? 30.885 0.631 -35.355 1.00 43.06 187 PRO A N 1
ATOM 1477 C CA . PRO A 1 187 ? 29.734 1.526 -35.314 1.00 43.06 187 PRO A CA 1
ATOM 1478 C C . PRO A 1 187 ? 28.979 1.412 -36.642 1.00 43.06 187 PRO A C 1
ATOM 1480 O O . PRO A 1 187 ? 29.390 1.969 -37.655 1.00 43.06 187 PRO A O 1
ATOM 1483 N N . GLY A 1 188 ? 27.894 0.634 -36.647 1.00 43.94 188 GLY A N 1
ATOM 1484 C CA . GLY A 1 188 ? 27.075 0.452 -37.834 1.00 43.94 188 GLY A CA 1
ATOM 1485 C C . GLY A 1 188 ? 26.607 1.821 -38.297 1.00 43.94 188 GLY A C 1
ATOM 1486 O O . GLY A 1 188 ? 26.058 2.582 -37.492 1.00 43.94 188 GLY A O 1
ATOM 1487 N N . ILE A 1 189 ? 26.859 2.140 -39.569 1.00 52.03 189 ILE A N 1
ATOM 1488 C CA . ILE A 1 189 ? 26.388 3.364 -40.213 1.00 52.03 189 ILE A CA 1
ATOM 1489 C C . ILE A 1 189 ? 24.875 3.386 -40.010 1.00 52.03 189 ILE A C 1
ATOM 1491 O O . ILE A 1 189 ? 24.134 2.617 -40.623 1.00 52.03 189 ILE A O 1
ATOM 1495 N N . ARG A 1 190 ? 24.406 4.205 -39.065 1.00 54.78 190 ARG A N 1
ATOM 1496 C CA . ARG A 1 190 ? 22.975 4.363 -38.827 1.00 54.78 190 ARG A CA 1
ATOM 1497 C C . ARG A 1 190 ? 22.422 4.979 -40.095 1.00 54.78 190 ARG A C 1
ATOM 1499 O O . ARG A 1 190 ? 22.676 6.156 -40.340 1.00 54.78 190 ARG A O 1
ATOM 1506 N N . GLN A 1 191 ? 21.693 4.191 -40.883 1.00 59.06 191 GLN A N 1
ATOM 1507 C CA . GLN A 1 191 ? 21.002 4.732 -42.042 1.00 59.06 191 GLN A CA 1
ATOM 1508 C C . GLN A 1 191 ? 20.165 5.927 -41.565 1.00 59.06 191 GLN A C 1
ATOM 1510 O O . GLN A 1 191 ? 19.438 5.805 -40.565 1.00 59.06 191 GLN A O 1
ATOM 1515 N N . PRO A 1 192 ? 20.329 7.105 -42.187 1.00 62.41 192 PRO A N 1
ATOM 1516 C CA . PRO A 1 192 ? 19.599 8.283 -41.772 1.00 62.41 192 PRO A CA 1
ATOM 1517 C C . PRO A 1 192 ? 18.098 7.996 -41.833 1.00 62.41 192 PRO A C 1
ATOM 1519 O O . PRO A 1 192 ? 17.603 7.330 -42.740 1.00 62.41 192 PRO A O 1
ATOM 1522 N N . ARG A 1 193 ? 17.362 8.471 -40.823 1.00 73.12 193 ARG A N 1
ATOM 1523 C CA . ARG A 1 193 ? 15.900 8.331 -40.787 1.00 73.12 193 ARG A CA 1
ATOM 1524 C C . ARG A 1 193 ? 15.306 8.943 -42.058 1.00 73.12 193 ARG A C 1
ATOM 1526 O O . ARG A 1 193 ? 15.797 9.972 -42.510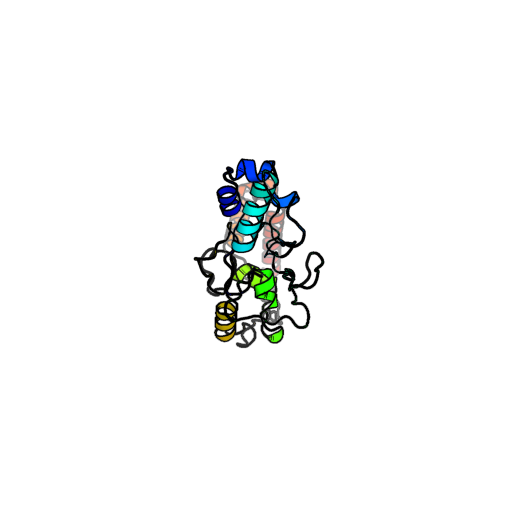 1.00 73.12 193 ARG A O 1
ATOM 1533 N N . ARG A 1 194 ? 14.222 8.364 -42.575 1.00 75.62 194 ARG A N 1
ATOM 1534 C CA . ARG A 1 194 ? 13.529 8.833 -43.787 1.00 75.62 194 ARG A CA 1
ATOM 1535 C C . ARG A 1 194 ? 13.287 10.350 -43.791 1.00 75.62 194 ARG A C 1
ATOM 1537 O O . ARG A 1 194 ? 13.677 11.022 -44.735 1.00 75.62 194 ARG A O 1
ATOM 1544 N N . ASP A 1 195 ? 12.789 10.899 -42.684 1.00 75.50 195 ASP A N 1
ATOM 1545 C CA . ASP A 1 195 ? 12.540 12.339 -42.529 1.00 75.50 195 ASP A CA 1
ATOM 1546 C C . ASP A 1 195 ? 13.806 13.204 -42.670 1.00 75.50 195 ASP A C 1
ATOM 1548 O O . ASP A 1 195 ? 13.728 14.377 -43.024 1.00 75.50 195 ASP A O 1
ATOM 1552 N N . PHE A 1 196 ? 14.981 12.659 -42.343 1.00 80.50 196 PHE A N 1
ATOM 1553 C CA . PHE A 1 196 ? 16.257 13.350 -42.520 1.00 80.50 196 PHE A CA 1
ATOM 1554 C C . PHE A 1 196 ? 16.654 13.379 -43.997 1.00 80.50 196 PHE A C 1
ATOM 1556 O O . PHE A 1 196 ? 17.028 14.437 -44.485 1.00 80.50 196 PHE A O 1
ATOM 1563 N N . ILE A 1 197 ? 16.495 12.262 -44.713 1.00 81.31 197 ILE A N 1
ATOM 1564 C CA . ILE A 1 197 ? 16.763 12.171 -46.158 1.00 81.31 197 ILE A CA 1
ATOM 1565 C C . ILE A 1 197 ? 15.852 13.136 -46.930 1.00 81.31 197 ILE A C 1
ATOM 1567 O O . ILE A 1 197 ? 16.332 13.939 -47.724 1.00 81.31 197 ILE A O 1
ATOM 1571 N N . GLU A 1 198 ? 14.553 13.151 -46.616 1.00 81.88 198 GLU A N 1
ATOM 1572 C CA . GLU A 1 198 ? 13.587 14.067 -47.242 1.00 81.88 198 GLU A CA 1
ATOM 1573 C C . GLU A 1 198 ? 13.951 15.546 -47.000 1.00 81.88 198 GLU A C 1
ATOM 1575 O O . GLU A 1 198 ? 13.806 16.395 -47.883 1.00 81.88 198 GLU A O 1
ATOM 1580 N N . ARG A 1 199 ? 14.480 15.874 -45.812 1.00 87.12 199 ARG A N 1
ATOM 1581 C CA . ARG A 1 199 ? 14.963 17.229 -45.501 1.00 87.12 199 ARG A CA 1
ATOM 1582 C C . ARG A 1 199 ? 16.258 17.565 -46.230 1.00 87.12 199 ARG A C 1
ATOM 1584 O O . ARG A 1 199 ? 16.379 18.691 -46.693 1.00 87.12 199 ARG A O 1
ATOM 1591 N N . VAL A 1 200 ? 17.189 16.622 -46.362 1.00 85.25 200 VAL A N 1
ATOM 1592 C CA . VAL A 1 200 ? 18.433 16.790 -47.134 1.00 85.25 200 VAL A CA 1
ATOM 1593 C C . VAL A 1 200 ? 18.112 17.109 -48.597 1.00 85.25 200 VAL A C 1
ATOM 1595 O O . VAL A 1 200 ? 18.622 18.092 -49.135 1.00 85.25 200 VAL A O 1
ATOM 1598 N N . GLU A 1 201 ? 17.206 16.354 -49.225 1.00 85.62 201 GLU A N 1
ATOM 1599 C CA . GLU A 1 201 ? 16.769 16.609 -50.604 1.00 85.62 201 GLU A CA 1
ATOM 1600 C C . GLU A 1 201 ? 16.098 17.976 -50.757 1.00 85.62 201 GLU A C 1
ATOM 1602 O O . GLU A 1 201 ? 16.374 18.714 -51.707 1.00 85.62 201 GLU A O 1
ATOM 1607 N N . LYS A 1 202 ? 15.238 18.347 -49.802 1.00 87.06 202 LYS A N 1
ATOM 1608 C CA . LYS A 1 202 ? 14.574 19.653 -49.803 1.00 87.06 202 LYS A CA 1
ATOM 1609 C C . LYS A 1 202 ? 15.579 20.797 -49.637 1.00 87.06 202 LYS A C 1
ATOM 1611 O O . LYS A 1 202 ? 15.481 21.780 -50.365 1.00 87.06 202 LYS A O 1
ATOM 1616 N N . THR A 1 203 ? 16.573 20.658 -48.758 1.00 87.25 203 THR A N 1
ATOM 1617 C CA . THR A 1 203 ? 17.673 21.626 -48.611 1.00 87.25 203 THR A CA 1
ATOM 1618 C C . THR A 1 203 ? 18.491 21.742 -49.895 1.00 87.25 203 THR A C 1
ATOM 1620 O O . THR A 1 203 ? 18.799 22.853 -50.315 1.00 87.25 203 THR A O 1
ATOM 1623 N N . ARG A 1 204 ? 18.786 20.620 -50.568 1.00 86.50 204 ARG A N 1
ATOM 1624 C CA . ARG A 1 204 ? 19.518 20.609 -51.845 1.00 86.50 204 ARG A CA 1
ATOM 1625 C C . ARG A 1 204 ? 18.781 21.402 -52.930 1.00 86.50 204 ARG A C 1
ATOM 1627 O O . ARG A 1 204 ? 19.420 22.158 -53.650 1.00 86.50 204 ARG A O 1
ATOM 1634 N N . ARG A 1 205 ? 17.450 21.280 -53.014 1.00 86.88 205 ARG A N 1
ATOM 1635 C CA . ARG A 1 205 ? 16.620 22.084 -53.934 1.00 86.88 205 ARG A CA 1
ATOM 1636 C C . ARG A 1 205 ? 16.630 23.569 -53.565 1.00 86.88 205 ARG A C 1
ATOM 1638 O O . ARG A 1 205 ? 16.880 24.401 -54.423 1.00 86.88 205 ARG A O 1
ATOM 1645 N N . LEU A 1 206 ? 16.446 23.892 -52.284 1.00 86.44 206 LEU A N 1
ATOM 1646 C CA . LEU A 1 206 ? 16.418 25.282 -51.811 1.00 86.44 206 LEU A CA 1
ATOM 1647 C C . LEU A 1 206 ? 17.737 26.029 -52.058 1.00 86.44 206 LEU A C 1
ATOM 1649 O O . LEU A 1 206 ? 17.699 27.211 -52.383 1.00 86.44 206 LEU A O 1
ATOM 1653 N N . LEU A 1 207 ? 18.876 25.343 -51.919 1.00 85.94 207 LEU A N 1
ATOM 1654 C CA . LEU A 1 207 ? 20.202 25.901 -52.205 1.00 85.94 207 LEU A CA 1
ATOM 1655 C C . LEU A 1 207 ? 20.542 25.943 -53.700 1.00 85.94 207 LEU A C 1
ATOM 1657 O O . LEU A 1 207 ? 21.387 26.734 -54.102 1.00 85.94 207 LEU A O 1
ATOM 1661 N N . ALA A 1 208 ? 19.921 25.089 -54.519 1.00 86.50 208 ALA A N 1
ATOM 1662 C CA . ALA A 1 208 ? 20.047 25.170 -55.972 1.00 86.50 208 ALA A CA 1
ATOM 1663 C C . ALA A 1 208 ? 19.288 26.384 -56.530 1.00 86.50 208 ALA A C 1
ATOM 1665 O O . ALA A 1 208 ? 19.772 27.028 -57.458 1.00 86.50 208 ALA A O 1
ATOM 1666 N N . ASP A 1 209 ? 18.133 26.704 -55.939 1.00 84.38 209 ASP A N 1
ATOM 1667 C CA . ASP A 1 209 ? 17.322 27.864 -56.318 1.00 84.38 209 ASP A CA 1
ATOM 1668 C C . ASP A 1 209 ? 17.936 29.187 -55.827 1.00 84.38 209 ASP A C 1
ATOM 1670 O O . ASP A 1 209 ? 17.903 30.187 -56.540 1.00 84.38 209 ASP A O 1
ATOM 1674 N N . ASP A 1 210 ? 18.494 29.205 -54.613 1.00 85.25 210 ASP A N 1
ATOM 1675 C CA . ASP A 1 210 ? 19.197 30.361 -54.050 1.00 85.25 210 ASP A CA 1
ATOM 1676 C C . ASP A 1 210 ? 20.361 29.909 -53.144 1.00 85.25 210 ASP A C 1
ATOM 1678 O O . ASP A 1 210 ? 20.134 29.489 -51.999 1.00 85.25 210 ASP A O 1
ATOM 1682 N N . PRO A 1 211 ? 21.613 30.007 -53.630 1.00 83.69 211 PRO A N 1
ATOM 1683 C CA . PRO A 1 211 ? 22.793 29.557 -52.896 1.00 83.69 211 PRO A CA 1
ATOM 1684 C C . PRO A 1 211 ? 23.087 30.336 -51.610 1.00 83.69 211 PRO A C 1
ATOM 1686 O O . PRO A 1 211 ? 23.835 29.838 -50.772 1.00 83.69 211 PRO A O 1
ATOM 1689 N N . ASN A 1 212 ? 22.531 31.541 -51.446 1.00 84.00 212 ASN A N 1
ATOM 1690 C CA . ASN A 1 212 ? 22.872 32.448 -50.346 1.00 84.00 212 ASN A CA 1
ATOM 1691 C C . ASN A 1 212 ? 21.833 32.455 -49.215 1.00 84.00 212 ASN A C 1
ATOM 1693 O O . ASN A 1 212 ? 21.897 33.317 -48.334 1.00 84.00 212 ASN A O 1
ATOM 1697 N N . ARG A 1 213 ? 20.886 31.506 -49.211 1.00 84.00 213 ARG A N 1
ATOM 1698 C CA . ARG A 1 213 ? 19.889 31.389 -48.139 1.00 84.00 213 ARG A CA 1
ATOM 1699 C C . ARG A 1 213 ? 20.550 31.221 -46.781 1.00 84.00 213 ARG A C 1
ATOM 1701 O O . ARG A 1 213 ? 21.419 30.372 -46.581 1.00 84.00 213 ARG A O 1
ATOM 1708 N N . THR A 1 214 ? 20.061 31.985 -45.818 1.00 88.19 214 THR A N 1
ATOM 1709 C CA . THR A 1 214 ? 20.532 31.901 -44.438 1.00 88.19 214 THR A CA 1
ATOM 1710 C C . THR A 1 214 ? 20.004 30.641 -43.743 1.00 88.19 214 THR A C 1
ATOM 1712 O O . THR A 1 214 ? 18.955 30.088 -44.093 1.00 88.19 214 THR A O 1
ATOM 1715 N N . ASN A 1 215 ? 20.697 30.198 -42.690 1.00 85.56 215 ASN A N 1
ATOM 1716 C CA . ASN A 1 215 ? 20.288 29.030 -41.900 1.00 85.56 215 ASN A CA 1
ATOM 1717 C C . ASN A 1 215 ? 18.884 29.191 -41.289 1.00 85.56 215 ASN A C 1
ATOM 1719 O O . ASN A 1 215 ? 18.139 28.213 -41.196 1.00 85.56 215 ASN A O 1
ATOM 1723 N N . ALA A 1 216 ? 18.501 30.417 -40.923 1.00 82.12 216 ALA A N 1
ATOM 1724 C CA . ALA A 1 216 ? 17.177 30.746 -40.397 1.00 82.12 216 ALA A CA 1
ATOM 1725 C C . ALA A 1 216 ? 16.064 30.545 -41.444 1.00 82.12 216 ALA A C 1
ATOM 1727 O O . ALA A 1 216 ? 15.020 29.955 -41.152 1.00 82.12 216 ALA A O 1
ATOM 1728 N N . GLU A 1 217 ? 16.297 30.974 -42.685 1.00 82.50 217 GLU A N 1
ATOM 1729 C CA . GLU A 1 217 ? 15.342 30.823 -43.792 1.00 82.50 217 GLU A CA 1
ATOM 1730 C C . GLU A 1 217 ? 15.182 29.359 -44.206 1.00 82.50 217 GLU A C 1
ATOM 1732 O O . GLU A 1 217 ? 14.068 28.898 -44.476 1.00 82.50 217 GLU A O 1
ATOM 1737 N N . LEU A 1 218 ? 16.280 28.600 -44.199 1.00 84.62 218 LEU A N 1
ATOM 1738 C CA . LEU A 1 218 ? 16.252 27.155 -44.412 1.00 84.62 218 LEU A CA 1
ATOM 1739 C C . LEU A 1 218 ? 15.498 26.443 -43.283 1.00 84.62 218 LEU A C 1
ATOM 1741 O O . LEU A 1 218 ? 14.683 25.562 -43.555 1.00 84.62 218 LEU A O 1
ATOM 1745 N N . ALA A 1 219 ? 15.698 26.842 -42.025 1.00 85.62 219 ALA A N 1
ATOM 1746 C CA . ALA A 1 219 ? 14.994 26.247 -40.891 1.00 85.62 219 ALA A CA 1
ATOM 1747 C C . ALA A 1 219 ? 13.473 26.431 -41.015 1.00 85.62 219 ALA A C 1
ATOM 1749 O O . ALA A 1 219 ? 12.709 25.475 -40.842 1.00 85.62 219 ALA A O 1
ATOM 1750 N N . LEU A 1 220 ? 13.047 27.636 -41.404 1.00 86.50 220 LEU A N 1
ATOM 1751 C CA . LEU A 1 220 ? 11.646 27.972 -41.638 1.00 86.50 220 LEU A CA 1
ATOM 1752 C C . LEU A 1 220 ? 11.062 27.187 -42.823 1.00 86.50 220 LEU A C 1
ATOM 1754 O O . LEU A 1 220 ? 10.002 26.576 -42.690 1.00 86.50 220 LEU A O 1
ATOM 1758 N N . ALA A 1 221 ? 11.772 27.113 -43.953 1.00 83.12 221 ALA A N 1
ATOM 1759 C CA . ALA A 1 221 ? 11.324 26.379 -45.141 1.00 83.12 221 ALA A CA 1
ATOM 1760 C C . ALA A 1 221 ? 11.251 24.851 -44.928 1.00 83.12 221 ALA A C 1
ATOM 1762 O O . ALA A 1 221 ? 10.425 24.160 -45.538 1.00 83.12 221 ALA A O 1
ATOM 1763 N N . LEU A 1 222 ? 12.097 24.304 -44.053 1.00 84.25 222 LEU A N 1
ATOM 1764 C CA . LEU A 1 222 ? 12.116 22.886 -43.680 1.00 84.25 222 LEU A CA 1
ATOM 1765 C C . LEU A 1 222 ? 11.152 22.553 -42.528 1.00 84.25 222 LEU A C 1
ATOM 1767 O O . LEU A 1 222 ? 10.981 21.376 -42.207 1.00 84.25 222 LEU A O 1
ATOM 1771 N N . GLY A 1 223 ? 10.520 23.557 -41.907 1.00 84.31 223 GLY A N 1
ATOM 1772 C CA . GLY A 1 223 ? 9.626 23.373 -40.761 1.00 84.31 223 GLY A CA 1
ATOM 1773 C C . GLY A 1 223 ? 10.344 22.869 -39.503 1.00 84.31 223 GLY A C 1
ATOM 1774 O O . GLY A 1 223 ? 9.743 22.173 -38.681 1.00 84.31 223 GLY A O 1
ATOM 1775 N N . VAL A 1 224 ? 11.638 23.170 -39.353 1.00 85.00 224 VAL A N 1
ATOM 1776 C CA . VAL A 1 224 ? 12.447 22.765 -38.195 1.00 85.00 224 VAL A CA 1
ATOM 1777 C C . VAL A 1 224 ? 12.634 23.932 -37.233 1.00 85.00 224 VAL A C 1
ATOM 1779 O O . VAL A 1 224 ? 12.878 25.064 -37.625 1.00 85.00 224 VAL A O 1
ATOM 1782 N N . LYS A 1 225 ? 12.537 23.647 -35.932 1.00 79.31 225 LYS A N 1
ATOM 1783 C CA . LYS A 1 225 ? 12.550 24.674 -34.876 1.00 79.31 225 LYS A CA 1
ATOM 1784 C C . LYS A 1 225 ? 13.935 25.262 -34.577 1.00 79.31 225 LYS A C 1
ATOM 1786 O O . LYS A 1 225 ? 14.040 26.126 -33.718 1.00 79.31 225 LYS A O 1
ATOM 1791 N N . SER A 1 226 ? 15.001 24.739 -35.184 1.00 85.75 226 SER A N 1
ATOM 1792 C CA . SER A 1 226 ? 16.375 25.078 -34.809 1.00 85.75 226 SER A CA 1
ATOM 1793 C C . SER A 1 226 ? 17.314 25.074 -36.008 1.00 85.75 226 SER A C 1
ATOM 1795 O O . SER A 1 226 ? 17.408 24.071 -36.720 1.00 85.75 226 SER A O 1
ATOM 1797 N N . GLU A 1 227 ? 18.078 26.157 -36.147 1.00 82.75 227 GLU A N 1
ATOM 1798 C CA . GLU A 1 227 ? 19.167 26.321 -37.121 1.00 82.75 227 GLU A CA 1
ATOM 1799 C C . GLU A 1 227 ? 20.251 25.250 -36.968 1.00 82.75 227 GLU A C 1
ATOM 1801 O O . GLU A 1 227 ? 20.779 24.756 -37.956 1.00 82.75 227 GLU A O 1
ATOM 1806 N N . ARG A 1 228 ? 20.466 24.744 -35.749 1.00 79.69 228 ARG A N 1
ATOM 1807 C CA . ARG A 1 228 ? 21.385 23.627 -35.484 1.00 79.69 228 ARG A CA 1
ATOM 1808 C C . ARG A 1 228 ? 20.995 22.335 -36.210 1.00 79.69 228 ARG A C 1
ATOM 1810 O O . ARG A 1 228 ? 21.818 21.449 -36.418 1.00 79.69 228 ARG A O 1
ATOM 1817 N N . THR A 1 229 ? 19.721 22.184 -36.575 1.00 80.56 229 THR A N 1
ATOM 1818 C CA . THR A 1 229 ? 19.271 21.056 -37.408 1.00 80.56 229 THR A CA 1
ATOM 1819 C C . THR A 1 229 ? 19.643 21.273 -38.873 1.00 80.56 229 THR A C 1
ATOM 1821 O O . THR A 1 229 ? 19.980 20.308 -39.549 1.00 80.56 229 THR A O 1
ATOM 1824 N N . VAL A 1 230 ? 19.620 22.523 -39.340 1.00 84.00 230 VAL A N 1
ATOM 1825 C CA . VAL A 1 230 ? 20.048 22.913 -40.689 1.00 84.00 230 VAL A CA 1
ATOM 1826 C C . VAL A 1 230 ? 21.556 22.754 -40.829 1.00 84.00 230 VAL A C 1
ATOM 1828 O O . VAL A 1 230 ? 21.990 22.090 -41.758 1.00 84.00 230 VAL A O 1
ATOM 1831 N N . GLU A 1 231 ? 22.342 23.234 -39.864 1.00 85.44 231 GLU A N 1
ATOM 1832 C CA . GLU A 1 231 ? 23.804 23.060 -39.835 1.00 85.44 231 GLU A CA 1
ATOM 1833 C C . GLU A 1 231 ? 24.211 21.588 -39.952 1.00 85.44 231 GLU A C 1
ATOM 1835 O O . GLU A 1 231 ? 25.108 21.240 -40.709 1.00 85.44 231 GLU A O 1
ATOM 1840 N N . ARG A 1 232 ? 23.496 20.690 -39.262 1.00 84.56 232 ARG A N 1
ATOM 1841 C CA . ARG A 1 232 ? 23.729 19.241 -39.365 1.00 84.56 232 ARG A CA 1
ATOM 1842 C C . ARG A 1 232 ? 23.389 18.667 -40.739 1.00 84.56 232 ARG A C 1
ATOM 1844 O O . ARG A 1 232 ? 24.001 17.685 -41.139 1.00 84.56 232 ARG A O 1
ATOM 1851 N N . ILE A 1 233 ? 22.393 19.224 -41.424 1.00 85.06 233 ILE A N 1
ATOM 1852 C CA . ILE A 1 233 ? 22.023 18.815 -42.785 1.00 85.06 233 ILE A CA 1
ATOM 1853 C C . ILE A 1 233 ? 23.054 19.339 -43.793 1.00 85.06 233 ILE A C 1
ATOM 1855 O O . ILE A 1 233 ? 23.424 18.609 -44.705 1.00 85.06 233 ILE A O 1
ATOM 1859 N N . LEU A 1 234 ? 23.542 20.569 -43.612 1.00 85.38 234 LEU A N 1
ATOM 1860 C CA . LEU A 1 234 ? 24.595 21.151 -44.446 1.00 85.38 234 LEU A CA 1
ATOM 1861 C C . LEU A 1 234 ? 25.916 20.395 -44.283 1.00 85.38 234 LEU A C 1
ATOM 1863 O O . LEU A 1 234 ? 26.487 19.982 -45.282 1.00 85.38 234 LEU A O 1
ATOM 1867 N N . ALA A 1 235 ? 26.326 20.107 -43.046 1.00 83.69 235 ALA A N 1
ATOM 1868 C CA . ALA A 1 235 ? 27.508 19.291 -42.769 1.00 83.69 235 ALA A CA 1
ATOM 1869 C C . ALA A 1 235 ? 27.398 17.890 -43.397 1.00 83.69 235 ALA A C 1
ATOM 1871 O O . ALA A 1 235 ? 28.355 17.399 -43.979 1.00 83.69 235 ALA A O 1
ATOM 1872 N N . PHE A 1 236 ? 26.209 17.273 -43.360 1.00 83.50 236 PHE A N 1
ATOM 1873 C CA . PHE A 1 236 ? 25.969 15.996 -44.037 1.00 83.50 236 PHE A CA 1
ATOM 1874 C C . PHE A 1 236 ? 26.103 16.106 -45.566 1.00 83.50 236 PHE A C 1
ATOM 1876 O O . PHE A 1 236 ? 26.690 15.231 -46.191 1.00 83.50 236 PHE A O 1
ATOM 1883 N N . LEU A 1 237 ? 25.596 17.183 -46.176 1.00 83.81 237 LEU A N 1
ATOM 1884 C CA . LEU A 1 237 ? 25.747 17.444 -47.615 1.00 83.81 237 LEU A CA 1
ATOM 1885 C C . LEU A 1 237 ? 27.206 17.724 -48.013 1.00 83.81 237 LEU A C 1
ATOM 1887 O O . LEU A 1 237 ? 27.621 17.357 -49.112 1.00 83.81 237 LEU A O 1
ATOM 1891 N N . GLU A 1 238 ? 27.979 18.381 -47.149 1.00 82.81 238 GLU A N 1
ATOM 1892 C CA . GLU A 1 238 ? 29.414 18.619 -47.344 1.00 82.81 238 GLU A CA 1
ATOM 1893 C C . GLU A 1 238 ? 30.222 17.322 -47.228 1.00 82.81 238 GLU A C 1
ATOM 1895 O O . GLU A 1 238 ? 31.054 17.048 -48.091 1.00 82.81 238 GLU A O 1
ATOM 1900 N N . GLU A 1 239 ? 29.928 16.485 -46.230 1.00 78.38 239 GLU A N 1
ATOM 1901 C CA . GLU A 1 239 ? 30.522 15.152 -46.077 1.00 78.38 239 GLU A CA 1
ATOM 1902 C C . GLU A 1 239 ? 30.170 14.229 -47.257 1.00 78.38 239 GLU A C 1
ATOM 1904 O O . GLU A 1 239 ? 31.038 13.511 -47.746 1.00 78.38 239 GLU A O 1
ATOM 1909 N N . GLU A 1 240 ? 28.937 14.280 -47.773 1.00 76.44 240 GLU A N 1
ATOM 1910 C CA . GLU A 1 240 ? 28.509 13.519 -48.957 1.00 76.44 240 GLU A CA 1
ATOM 1911 C C . GLU A 1 240 ? 29.272 13.964 -50.220 1.00 76.44 240 GLU A C 1
ATOM 1913 O O . GLU A 1 240 ? 29.713 13.127 -51.009 1.00 76.44 240 GLU A O 1
ATOM 1918 N N . ARG A 1 241 ? 29.502 15.275 -50.387 1.00 73.94 241 ARG A N 1
ATOM 1919 C CA . ARG A 1 241 ? 30.340 15.817 -51.474 1.00 73.94 241 ARG A CA 1
ATOM 1920 C C . ARG A 1 241 ? 31.810 15.424 -51.327 1.00 73.94 241 ARG A C 1
ATOM 1922 O O . ARG A 1 241 ? 32.458 15.149 -52.331 1.00 73.94 241 ARG A O 1
ATOM 1929 N N . ALA A 1 242 ? 32.334 15.396 -50.103 1.00 71.62 242 ALA A N 1
ATOM 1930 C CA . ALA A 1 242 ? 33.721 15.025 -49.832 1.00 71.62 242 ALA A CA 1
ATOM 1931 C C . ALA A 1 242 ? 33.967 13.510 -49.979 1.00 71.62 242 ALA A C 1
ATOM 1933 O O . ALA A 1 242 ? 35.024 13.105 -50.459 1.00 71.62 242 ALA A O 1
ATOM 1934 N N . GLY A 1 243 ? 32.989 12.678 -49.608 1.00 57.09 243 GLY A N 1
ATOM 1935 C CA . GLY A 1 243 ? 33.058 11.216 -49.703 1.00 57.09 243 GLY A CA 1
ATOM 1936 C C . GLY A 1 243 ? 32.861 10.666 -51.119 1.00 57.09 243 GLY A C 1
ATOM 1937 O O . GLY A 1 243 ? 33.395 9.606 -51.432 1.00 57.09 243 GLY A O 1
ATOM 1938 N N . GLY A 1 244 ? 32.162 11.394 -51.999 1.00 50.25 244 GLY A N 1
ATOM 1939 C CA . GLY A 1 244 ? 31.994 11.019 -53.410 1.00 50.25 244 GLY A CA 1
ATOM 1940 C C . GLY A 1 244 ? 33.276 11.085 -54.254 1.00 50.25 244 GLY A C 1
ATOM 1941 O O . GLY A 1 244 ? 33.321 10.493 -55.324 1.00 50.25 244 GLY A O 1
ATOM 1942 N N . ASN A 1 245 ? 34.328 11.751 -53.766 1.00 47.25 245 ASN A N 1
ATOM 1943 C CA . ASN A 1 245 ? 35.609 11.912 -54.468 1.00 47.25 245 ASN A CA 1
ATOM 1944 C C . ASN A 1 245 ? 36.651 10.819 -54.147 1.00 47.25 245 ASN A C 1
ATOM 1946 O O . ASN A 1 245 ? 37.779 10.906 -54.618 1.00 47.25 245 ASN A O 1
ATOM 1950 N N . GLN A 1 246 ? 36.314 9.816 -53.326 1.00 44.19 246 GLN A N 1
ATOM 1951 C CA . GLN A 1 246 ? 37.218 8.706 -52.960 1.00 44.19 246 GLN A CA 1
ATOM 1952 C C . GLN A 1 246 ? 36.833 7.361 -53.604 1.00 44.19 246 GLN A C 1
ATOM 1954 O O . GLN A 1 246 ? 37.342 6.316 -53.207 1.00 44.19 246 GLN A O 1
ATOM 1959 N N . GLN A 1 247 ? 35.923 7.374 -54.581 1.00 39.28 247 GLN A N 1
ATOM 1960 C CA . GLN A 1 247 ? 35.421 6.185 -55.282 1.00 39.28 247 GLN A CA 1
ATOM 1961 C C . GLN A 1 247 ? 35.558 6.301 -56.811 1.00 39.28 247 GLN A C 1
ATOM 1963 O O . GLN A 1 247 ? 34.744 5.765 -57.550 1.00 39.28 247 GLN A O 1
ATOM 1968 N N . GLU A 1 248 ? 36.597 6.980 -57.290 1.00 42.56 248 GLU A N 1
ATOM 1969 C CA . GLU A 1 248 ? 37.084 6.854 -58.668 1.00 42.56 248 GLU A CA 1
ATOM 1970 C C . GLU A 1 248 ? 38.617 6.798 -58.628 1.00 42.56 248 GLU A C 1
ATOM 1972 O O . GLU A 1 248 ? 39.279 7.822 -58.739 1.00 42.56 248 GLU A O 1
ATOM 1977 N N . ASP A 1 249 ? 39.152 5.598 -58.388 1.00 36.12 249 ASP A N 1
ATOM 1978 C CA . ASP A 1 249 ? 40.492 5.140 -58.793 1.00 36.12 249 ASP A CA 1
ATOM 1979 C C . ASP A 1 249 ? 40.452 3.612 -58.981 1.00 36.12 249 ASP A C 1
ATOM 1981 O O . ASP A 1 249 ? 39.917 2.913 -58.083 1.00 36.12 249 ASP A O 1
#

pLDDT: mean 72.08, std 15.74, range [32.44, 90.62]

Sequence (249 aa):
MIPAGRIPADDKRAAELFGLSLSRYRTVQPWKKFPPSVKYLQSPAAKVRVYDLEQLKIQVINMMVEEGAKQENPLLPRDPEILLPQKAGEVPQLKPGVTLQENDLLDRYEAYAAIPEKDRPAWSTWLRLIAPPSGGATTAGPETDDEFDIAGARYWRYRTLMDWNAKRIPQHATGHGHGRPAGPETPGIRQPRRDFIERVEKTRRLLADDPNRTNAELALALGVKSERTVERILAFLEEERAGGNQQED

Solvent-accessible surface area (backbone atoms only — not comparable to full-atom values): 15252 Å² total; per-residue (Å²): 68,44,55,58,96,63,53,80,27,32,61,58,58,46,11,56,73,71,76,37,54,54,69,54,35,67,71,70,40,66,73,81,73,52,57,89,50,72,53,47,30,43,47,91,86,49,96,64,64,32,33,45,41,66,58,49,50,53,49,48,49,47,60,62,21,69,80,60,70,85,67,91,74,83,62,70,83,72,88,41,65,58,53,52,93,73,62,95,89,60,82,62,42,57,40,90,88,73,82,85,52,60,62,18,33,20,41,74,54,52,46,54,29,67,41,56,78,96,74,48,68,57,71,72,56,47,57,59,30,70,41,78,93,67,84,87,69,88,68,78,40,60,76,58,52,77,92,48,58,56,85,87,40,68,31,30,37,44,41,56,46,51,56,38,58,72,69,45,76,53,79,78,75,55,88,72,70,75,60,77,68,77,68,60,96,56,83,69,80,72,76,74,55,68,73,53,53,57,46,44,55,50,49,54,51,54,40,70,77,39,76,81,68,49,53,65,58,50,12,60,77,69,74,44,97,42,44,72,59,40,54,53,44,50,51,49,54,50,49,53,59,61,58,64,71,77,78,79,130

Mean predicted aligned error: 18.09 Å